Protein 1ZP7 (pdb70)

GO terms:
  GO:0006281 DNA repair (P, IMP)
  GO:0008821 crossover junction DNA endonuclease activity (F, EXP)

Secondary structure (DSSP, 8-state):
-HHHHHHHHHHHHHHTTS-EEEEPPPP--S--------SS-SEEEEETTEEEEEEEEE---SSEEEGGGS-HHHHHHHHHHHHTT-EEEEEEEETTEEEEEEHHHHHHHHHGGGSS---EEEHHHHHHHSEEPPB-SSSSB-HHHHHHHHH--/-HHHHHHHHHHHHHHTTS-EEEEPPPPEE-----EE---SS-SEEEEETTEEEEEEEEE---SSEEEGGGS-HHHHHHHHHHHHTT-EEEEEEEETTEEEEEEHHHHHHHHHTTTTT---EEEHHHHHHHSEEPPB-SSSSB-HHHHHIIIII--

Solvent-accessible surface area: 15532 Å² total; per-residue (Å²): 107,9,97,84,44,0,73,73,0,10,99,65,4,52,96,68,134,60,0,5,3,47,76,12,42,78,23,36,102,125,121,74,39,164,145,50,117,33,57,10,1,31,6,2,1,0,14,105,10,53,2,0,1,0,2,14,55,76,24,197,62,173,100,18,0,26,0,144,51,6,44,95,100,7,2,88,8,0,76,39,0,59,73,18,90,4,0,0,0,0,0,0,26,2,28,156,76,13,4,0,0,30,0,82,90,0,24,123,2,23,78,48,37,120,146,124,36,86,107,26,0,120,89,76,28,0,101,148,30,10,85,80,10,76,102,43,210,51,22,89,4,36,0,10,50,12,0,53,97,61,67,52,122,127,14,96,81,36,0,70,63,0,10,108,63,5,57,108,70,116,55,0,3,2,42,64,11,37,63,16,26,114,86,123,117,79,34,141,150,106,128,30,64,12,0,35,6,1,0,0,8,114,6,71,2,0,0,0,2,16,53,104,15,164,64,159,90,26,0,42,4,99,43,4,61,81,95,20,3,92,6,0,63,46,0,88,88,24,101,6,0,4,0,0,0,0,16,3,30,156,88,15,7,0,0,25,1,69,65,0,27,136,9,19,61,19,55,106,124,79,64,85,56,46,0,134,92,63,28,0,61,143,38,10,83,83,11,79,116,46,205,50,22,92,1,33,0,10,44,16,0,42,93,52,69,57,84,153

Foldseek 3Di:
DVVVLVVQQQVLCVVVVQWHKAFDDFDWDDDPIGGDHDLEAGMWGDGPRAIEGEHEEEDPDQWWAQQVSDDPSHLVNQVVCVVVVHFYFYWYHYNVFIWTAGSVLVVVQVVCPVVPHSRTQTPVNRVVGTDTFDADDHSGTPCVVVCCVPPVD/DVVVLVVLQQVLCVVVVQWHKDFDDFDWDWVHHTDGDHDLEAGMWTDGPHAIEGEHEDEDADQWWAAPVRDDPSHLVNQVVCVVVVHFYWYWYHYNVFIWTAGNVLVVVQVCCPVVPNDHTGGCCNRVVGTDTFDADDHSRTPVVVVVCPPPNPD

Radius of gyration: 20.75 Å; Cα contacts (8 Å, |Δi|>4): 582; chains: 2; bounding box: 50×61×54 Å

CATH classification: 3.40.1350.10

InterPro domains:
  IPR004612 Holliday junction resolvase RecU [MF_00130] (1-206)
  IPR004612 Holliday junction resolvase RecU [PF03838] (31-193)
  IPR004612 Holliday junction resolvase RecU [PIRSF037785] (27-200)
  IPR004612 Holliday junction resolvase RecU [TIGR00648] (30-196)
  IPR004612 Holliday junction resolvase RecU [cd22354] (34-197)
  IPR011335 Restriction endonuclease type II-like [SSF52980] (34-197)
  IPR011856 tRNA endonuclease-like domain superfamily [G3DSA:3.40.1350.10] (34-206)

Nearest PDB structures (foldseek):
  1zp7-assembly1_A  TM=1.007E+00  e=4.557E-35  Bacillus subtilis
  1rzn-assembly1_A  TM=1.002E+00  e=2.221E-31  Bacillus subtilis
  1zp7-assembly1_B  TM=9.792E-01  e=4.227E-31  Bacillus subtilis
  1rzn-assembly1_B  TM=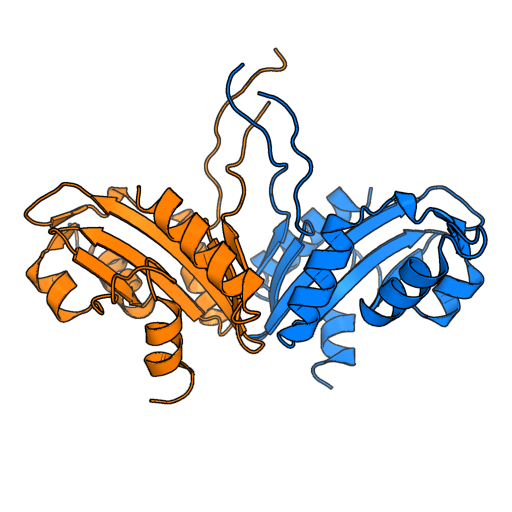9.939E-01  e=1.054E-29  Bacillus subtilis
  5fdk-assembly2_D  TM=9.668E-01  e=1.231E-27  Bacillus subtilis

Organism: Bacillus subtilis (strain 168) (NCBI:txid224308)

Sequence (308 aa):
TLEDDLNETNKYYLTNQIAVIHKKPTPVQIVNAYFKQSSTTDYNGIYKGRYIDFEAKETKNKTSFPLQNFHDHQIEHMKQVKAQDGICFVIISAFDQVYFLEADKLFYFWDRKEKNGRKSIRKDELEETAYPISLGYAPRIDYISIIEQLYFSTLEDDLNETNKYYLTNQIAVIHKKPTPVQIIKEAYFKQSSTTDYNGIYKGRYIDFEAKETKNKTSFPLQNFHDHQIEHMKQVKAQDGICFVIISAFDQVYFLEADKLFYFWDRKEKNGRKSIRKDELEETAYPISLGYAPRIDYISIIEQLYFSP

Structure (mmCIF, N/CA/C/O backbone):
data_1ZP7
#
_entry.id   1ZP7
#
_cell.length_a   74.340
_cell.length_b   74.340
_cell.length_c   153.466
_cell.angle_alpha   90.00
_cell.angle_beta   90.00
_cell.angle_gamma   120.00
#
_symmetry.space_group_name_H-M   'P 65'
#
loop_
_entity.id
_entity.type
_entity.pdbx_description
1 polymer 'Recombination protein U'
2 water water
#
loop_
_atom_site.group_PDB
_atom_site.id
_atom_site.type_symbol
_atom_site.label_atom_id
_atom_site.label_alt_id
_atom_site.label_comp_id
_atom_site.label_asym_id
_atom_site.label_entity_id
_atom_site.label_seq_id
_atom_site.pdbx_PDB_ins_code
_atom_site.Cartn_x
_atom_site.Cartn_y
_atom_site.Cartn_z
_atom_site.occupancy
_atom_site.B_iso_or_equiv
_atom_site.auth_seq_id
_atom_site.auth_comp_id
_atom_site.auth_asym_id
_atom_site.auth_atom_id
_atom_site.pdbx_PDB_model_num
ATOM 1 N N . THR A 1 34 ? -0.787 68.331 61.515 1.00 41.74 34 THR A N 1
ATOM 2 C CA . THR A 1 34 ? -1.394 67.170 62.290 1.00 41.17 34 THR A CA 1
ATOM 3 C C . THR A 1 34 ? -0.528 65.892 62.314 1.00 39.56 34 THR A C 1
ATOM 4 O O . THR A 1 34 ? -0.238 65.284 61.293 1.00 38.51 34 THR A O 1
ATOM 8 N N . LEU A 1 35 ? -0.170 65.504 63.525 1.00 38.64 35 LEU A N 1
ATOM 9 C CA . LEU A 1 35 ? 0.677 64.375 63.805 1.00 38.16 35 LEU A CA 1
ATOM 10 C C . LEU A 1 35 ? 0.109 63.028 63.311 1.00 38.35 35 LEU A C 1
ATOM 11 O O . LEU A 1 35 ? 0.857 62.197 62.777 1.00 37.94 35 LEU A O 1
ATOM 16 N N . GLU A 1 36 ? -1.193 62.821 63.498 1.00 38.07 36 GLU A N 1
ATOM 17 C CA . GLU A 1 36 ? -1.856 61.623 63.023 1.00 38.63 36 GLU A CA 1
ATOM 18 C C . GLU A 1 36 ? -1.712 61.404 61.515 1.00 38.31 36 GLU A C 1
ATOM 19 O O . GLU A 1 36 ? -1.402 60.287 61.093 1.00 38.65 36 GLU A O 1
ATOM 25 N N . ASP A 1 37 ? -1.935 62.457 60.722 1.00 37.84 37 ASP A N 1
ATOM 26 C CA . ASP A 1 37 ? -1.673 62.454 59.269 1.00 38.01 37 ASP A CA 1
ATOM 27 C C . ASP A 1 37 ? -0.209 62.207 58.955 1.00 36.26 37 ASP A C 1
ATOM 28 O O . ASP A 1 37 ? 0.123 61.447 58.058 1.00 36.20 37 ASP A O 1
ATOM 33 N N . ASP A 1 38 ? 0.673 62.881 59.678 1.00 34.59 38 ASP A N 1
ATOM 34 C CA . ASP A 1 38 ? 2.092 62.709 59.460 1.00 33.32 38 ASP A CA 1
ATOM 35 C C . ASP A 1 38 ? 2.560 61.277 59.737 1.00 32.28 38 ASP A C 1
ATOM 36 O O . ASP A 1 38 ? 3.402 60.760 59.007 1.00 31.87 38 ASP A O 1
ATOM 41 N N . LEU A 1 39 ? 2.007 60.662 60.782 1.00 30.75 39 LEU A N 1
ATOM 42 C CA . LEU A 1 39 ? 2.312 59.271 61.147 1.00 30.52 39 LEU A CA 1
ATOM 43 C C . LEU A 1 39 ? 1.714 58.246 60.187 1.00 30.77 39 LEU A C 1
ATOM 44 O O . LEU A 1 39 ? 2.334 57.219 59.927 1.00 30.36 39 LEU A O 1
ATOM 49 N N . ASN A 1 40 ? 0.511 58.516 59.684 1.00 31.67 40 ASN A N 1
ATOM 50 C CA . ASN A 1 40 ? -0.134 57.658 58.701 1.00 33.36 40 ASN A CA 1
ATOM 51 C C . ASN A 1 40 ? 0.721 57.571 57.416 1.00 34.21 40 ASN A C 1
ATOM 52 O O . ASN A 1 40 ? 1.003 56.486 56.908 1.00 34.64 40 ASN A O 1
ATOM 57 N N . GLU A 1 41 ? 1.178 58.724 56.943 1.00 34.41 41 GLU A N 1
ATOM 58 C CA . GLU A 1 41 ? 2.068 58.818 55.823 1.00 34.81 41 GLU A CA 1
ATOM 59 C C . GLU A 1 41 ? 3.430 58.194 56.134 1.00 33.85 41 GLU A C 1
ATOM 60 O O . GLU A 1 41 ? 4.067 57.615 55.262 1.00 33.57 41 GLU A O 1
ATOM 66 N N . THR A 1 42 ? 3.885 58.339 57.373 1.00 32.53 42 THR A N 1
ATOM 67 C CA . THR A 1 42 ? 5.141 57.759 57.805 1.00 31.18 42 THR A CA 1
ATOM 68 C C . THR A 1 42 ? 5.059 56.228 57.753 1.00 30.84 42 THR A C 1
ATOM 69 O O . THR A 1 42 ? 5.941 55.553 57.193 1.00 30.50 42 THR A O 1
ATOM 73 N N . ASN A 1 43 ? 3.987 55.701 58.330 1.00 29.95 43 ASN A N 1
ATOM 74 C CA . ASN A 1 43 ? 3.781 54.272 58.460 1.00 30.63 43 ASN A CA 1
ATOM 75 C C . ASN A 1 43 ? 3.512 53.612 57.096 1.00 31.65 43 ASN A C 1
ATOM 76 O O . ASN A 1 43 ? 3.989 52.500 56.830 1.00 31.18 43 ASN A O 1
ATOM 81 N N . LYS A 1 44 ? 2.769 54.311 56.241 1.00 32.73 44 LYS A N 1
ATOM 82 C CA . LYS A 1 44 ? 2.617 53.936 54.827 1.00 34.27 44 LYS A CA 1
ATOM 83 C C . LYS A 1 44 ? 3.961 53.840 54.123 1.00 34.04 44 LYS A C 1
ATOM 84 O O . LYS A 1 44 ? 4.235 52.857 53.451 1.00 34.63 44 LYS A O 1
ATOM 90 N N . TYR A 1 45 ? 4.786 54.877 54.260 1.00 33.34 45 TYR A N 1
ATOM 91 C CA . TYR A 1 45 ? 6.130 54.858 53.723 1.00 33.11 45 TYR A CA 1
ATOM 92 C C . TYR A 1 45 ? 6.941 53.631 54.178 1.00 33.26 45 TYR A C 1
ATOM 93 O O . TYR A 1 45 ? 7.570 52.953 53.341 1.00 33.58 45 TYR A O 1
ATOM 102 N N . TYR A 1 46 ? 6.960 53.369 55.490 1.00 32.59 46 TYR A N 1
ATOM 103 C CA . TYR A 1 46 ? 7.690 52.219 56.039 1.00 31.95 46 TYR A CA 1
ATOM 104 C C . TYR A 1 46 ? 7.138 50.916 55.465 1.00 32.32 46 TYR A C 1
ATOM 105 O O . TYR A 1 46 ? 7.903 50.023 55.124 1.00 32.58 46 TYR A O 1
ATOM 114 N N . LEU A 1 47 ? 5.817 50.820 55.353 1.00 32.97 47 LEU A N 1
ATOM 115 C CA . LEU A 1 47 ? 5.184 49.649 54.768 1.00 34.07 47 LEU A CA 1
ATOM 116 C C . LEU A 1 47 ? 5.611 49.416 53.310 1.00 34.89 47 LEU A C 1
ATOM 117 O O . LEU A 1 47 ? 6.163 48.357 52.985 1.00 34.85 47 LEU A O 1
ATOM 122 N N . THR A 1 48 ? 5.373 50.409 52.448 1.00 35.28 48 THR A N 1
ATOM 123 C CA . THR A 1 48 ? 5.653 50.266 51.013 1.00 36.26 48 THR A CA 1
ATOM 124 C C . THR A 1 48 ? 7.136 50.091 50.685 1.00 35.80 48 THR A C 1
ATOM 125 O O . THR A 1 48 ? 7.474 49.654 49.597 1.00 36.34 48 THR A O 1
ATOM 129 N N . ASN A 1 49 ? 8.009 50.433 51.621 1.00 35.10 49 ASN A N 1
ATOM 130 C CA . ASN A 1 49 ? 9.436 50.272 51.432 1.00 35.17 49 ASN A CA 1
ATOM 131 C C . ASN A 1 49 ? 9.971 49.084 52.225 1.00 34.76 49 ASN A C 1
ATOM 132 O O . ASN A 1 49 ? 11.194 48.888 52.308 1.00 35.36 49 ASN A O 1
ATOM 137 N N . GLN A 1 50 ? 9.057 48.319 52.819 1.00 33.97 50 GLN A N 1
ATOM 138 C CA . GLN A 1 50 ? 9.382 47.089 53.572 1.00 33.46 50 GLN A CA 1
ATOM 139 C C . GLN A 1 50 ? 10.320 47.309 54.731 1.00 32.57 50 GLN A C 1
ATOM 140 O O . GLN A 1 50 ? 11.070 46.413 55.109 1.00 32.69 50 GLN A O 1
ATOM 146 N N . ILE A 1 51 ? 10.248 48.495 55.330 1.00 32.12 51 ILE A N 1
ATOM 147 C CA . ILE A 1 51 ? 11.080 48.802 56.503 1.00 31.26 51 ILE A CA 1
ATOM 148 C C . ILE A 1 51 ? 10.465 48.254 57.808 1.00 30.50 51 ILE A C 1
ATOM 149 O O . ILE A 1 51 ? 11.159 47.682 58.638 1.00 31.12 51 ILE A O 1
ATOM 154 N N . ALA A 1 52 ? 9.160 48.432 57.980 1.00 29.83 52 ALA A N 1
ATOM 155 C CA . ALA A 1 52 ? 8.456 47.956 59.163 1.00 28.57 52 ALA A CA 1
ATOM 156 C C . ALA A 1 52 ? 6.998 47.827 58.793 1.00 28.03 52 ALA A C 1
ATOM 157 O O . ALA A 1 52 ? 6.561 48.363 57.778 1.00 27.82 52 ALA A O 1
ATOM 159 N N . VAL A 1 53 ? 6.250 47.096 59.611 1.00 27.94 53 VAL A N 1
ATOM 160 C CA . VAL A 1 53 ? 4.826 46.899 59.414 1.00 27.71 53 VAL A CA 1
ATOM 161 C C . VAL A 1 53 ? 4.065 47.383 60.681 1.00 28.38 53 VAL A C 1
ATOM 162 O O . VAL A 1 53 ? 3.816 46.617 61.623 1.00 28.11 53 VAL A O 1
ATOM 166 N N . ILE A 1 54 ? 3.691 48.659 60.669 1.00 28.45 54 ILE A N 1
ATOM 167 C CA . ILE A 1 54 ? 3.135 49.336 61.837 1.00 28.91 54 ILE A CA 1
ATOM 168 C C . ILE A 1 54 ? 1.834 49.995 61.408 1.00 29.53 54 ILE A C 1
ATOM 169 O O . ILE A 1 54 ? 1.789 50.663 60.374 1.00 30.15 54 ILE A O 1
ATOM 174 N N . HIS A 1 55 ? 0.776 49.793 62.184 1.00 30.27 55 HIS A N 1
ATOM 175 C CA . HIS A 1 55 ? -0.541 50.341 61.866 1.00 32.09 55 HIS A CA 1
ATOM 176 C C . HIS A 1 55 ? -1.166 51.037 63.068 1.00 33.22 55 HIS A C 1
ATOM 177 O O . HIS A 1 55 ? -0.950 50.634 64.201 1.00 33.11 55 HIS A O 1
ATOM 184 N N . LYS A 1 56 ? -1.955 52.071 62.812 1.00 35.37 56 LYS A N 1
ATOM 185 C CA . LYS A 1 56 ? -2.823 52.620 63.844 1.00 37.43 56 LYS A CA 1
ATOM 186 C C . LYS A 1 56 ? -4.046 51.718 64.039 1.00 38.96 56 LYS A C 1
ATOM 187 O O . LYS A 1 56 ? -4.705 51.341 63.068 1.00 38.55 56 LYS A O 1
ATOM 193 N N . LYS A 1 57 ? -4.347 51.399 65.292 1.00 40.88 57 LYS A N 1
ATOM 194 C CA . LYS A 1 57 ? -5.563 50.676 65.618 1.00 43.64 57 LYS A CA 1
ATOM 195 C C . LYS A 1 57 ? -6.779 51.595 65.421 1.00 46.00 57 LYS A C 1
ATOM 196 O O . LYS A 1 57 ? -6.774 52.754 65.890 1.00 45.42 57 LYS A O 1
ATOM 202 N N . PRO A 1 58 ? -7.828 51.080 64.732 1.00 48.62 58 PRO A N 1
ATOM 203 C CA . PRO A 1 58 ? -9.102 51.794 64.574 1.00 50.89 58 PRO A CA 1
ATOM 204 C C . PRO A 1 58 ? -9.691 52.233 65.913 1.00 52.94 58 PRO A C 1
ATOM 205 O O . PRO A 1 58 ? -9.412 51.622 66.944 1.00 53.09 58 PRO A O 1
ATOM 209 N N . THR A 1 59 ? -10.492 53.290 65.893 1.00 56.18 59 THR A N 1
ATOM 210 C CA . THR A 1 59 ? -11.201 53.733 67.101 1.00 59.45 59 THR A CA 1
ATOM 211 C C . THR A 1 59 ? -12.236 52.677 67.499 1.00 61.17 59 THR A C 1
ATOM 212 O O . THR A 1 59 ? -13.056 52.276 66.666 1.00 61.52 59 THR A O 1
ATOM 216 N N . PRO A 1 60 ? -12.185 52.199 68.758 1.00 63.22 60 PRO A N 1
ATOM 217 C CA . PRO A 1 60 ? -13.231 51.272 69.194 1.00 65.03 60 PRO A CA 1
ATOM 218 C C . PRO A 1 60 ? -14.593 51.971 69.280 1.00 67.05 60 PRO A C 1
ATOM 219 O O . PRO A 1 60 ? -14.688 53.098 69.779 1.00 66.92 60 PRO A O 1
ATOM 223 N N . VAL A 1 61 ? -15.622 51.308 68.757 1.00 69.63 61 VAL A N 1
ATOM 224 C CA . VAL A 1 61 ? -16.998 51.804 68.825 1.00 72.04 61 VAL A CA 1
ATOM 225 C C . VAL A 1 61 ? -17.897 50.766 69.521 1.00 73.75 61 VAL A C 1
ATOM 226 O O . VAL A 1 61 ? -17.402 49.955 70.311 1.00 74.06 61 VAL A O 1
ATOM 230 N N . GLN A 1 62 ? -19.205 50.796 69.246 1.00 76.00 62 GLN A N 1
ATOM 231 C CA . GLN A 1 62 ? -20.129 49.814 69.839 1.00 77.95 62 GLN A CA 1
ATOM 232 C C . GLN A 1 62 ? -21.344 49.410 68.985 1.00 79.00 62 GLN A C 1
ATOM 233 O O . GLN A 1 62 ? -21.417 49.687 67.784 1.00 79.04 62 GLN A O 1
ATOM 239 N N . ILE A 1 63 ? -22.274 48.715 69.637 1.00 80.47 63 ILE A N 1
ATOM 240 C CA . ILE A 1 63 ? -23.506 48.209 69.035 1.00 81.62 63 ILE A CA 1
ATOM 241 C C . ILE A 1 63 ? -24.629 48.608 70.012 1.00 82.32 63 ILE A C 1
ATOM 242 O O . ILE A 1 63 ? -24.414 48.531 71.225 1.00 82.33 63 ILE A O 1
ATOM 247 N N . VAL A 1 64 ? -25.807 49.050 69.542 1.00 83.26 64 VAL A N 1
ATOM 248 C CA . VAL A 1 64 ? -26.160 49.251 68.124 1.00 84.00 64 VAL A CA 1
ATOM 249 C C . VAL A 1 64 ? -26.526 50.723 67.913 1.00 84.42 64 VAL A C 1
ATOM 250 O O . VAL A 1 64 ? -26.724 51.462 68.884 1.00 84.57 64 VAL A O 1
ATOM 254 N N . ASN A 1 65 ? -26.599 51.143 66.648 1.00 84.80 65 ASN A N 1
ATOM 255 C CA . ASN A 1 65 ? -27.176 52.436 66.271 1.00 85.03 65 ASN A CA 1
ATOM 256 C C . ASN A 1 65 ? -28.347 52.221 65.316 1.00 85.33 65 ASN A C 1
ATOM 257 O O . ASN A 1 65 ? -28.629 51.090 64.896 1.00 85.55 65 ASN A O 1
ATOM 259 N N . ALA A 1 79 ? -24.436 52.842 68.280 1.00 80.62 79 ALA A N 1
ATOM 260 C CA . ALA A 1 79 ? -22.989 52.718 68.214 1.00 80.54 79 ALA A CA 1
ATOM 261 C C . ALA A 1 79 ? -22.366 53.939 68.870 1.00 80.49 79 ALA A C 1
ATOM 262 O O . ALA A 1 79 ? -22.529 55.065 68.395 1.00 80.66 79 ALA A O 1
ATOM 264 N N . TYR A 1 80 ? -21.675 53.703 69.980 1.00 80.23 80 TYR A N 1
ATOM 265 C CA . TYR A 1 80 ? -21.050 54.764 70.757 1.00 79.78 80 TYR A CA 1
ATOM 266 C C . TYR A 1 80 ? -19.531 54.594 70.750 1.00 78.78 80 TYR A C 1
ATOM 267 O O . TYR A 1 80 ? -19.027 53.505 70.471 1.00 78.60 80 TYR A O 1
ATOM 276 N N . PHE A 1 81 ? -18.807 55.670 71.057 1.00 77.44 81 PHE A N 1
ATOM 277 C CA . PHE A 1 81 ? -17.360 55.585 71.245 1.00 75.92 81 PHE A CA 1
ATOM 278 C C . PHE A 1 81 ? -17.017 54.956 72.593 1.00 74.83 81 PHE A C 1
ATOM 279 O O . PHE A 1 81 ? -17.471 55.420 73.644 1.00 74.63 81 PHE A O 1
ATOM 287 N N . LYS A 1 82 ? -16.251 53.868 72.543 1.00 73.42 82 LYS A N 1
ATOM 288 C CA . LYS A 1 82 ? -15.548 53.356 73.712 1.00 71.80 82 LYS A CA 1
ATOM 289 C C . LYS A 1 82 ? -14.156 53.973 73.658 1.00 70.68 82 LYS A C 1
ATOM 290 O O . LYS A 1 82 ? -13.769 54.551 72.633 1.00 70.78 82 LYS A O 1
ATOM 292 N N . GLN A 1 83 ? -13.395 53.848 74.740 1.00 68.92 83 GLN A N 1
ATOM 293 C CA . GLN A 1 83 ? -12.127 54.560 74.825 1.00 67.38 83 GLN A CA 1
ATOM 294 C C . GLN A 1 83 ? -10.919 53.822 74.226 1.00 65.69 83 GLN A C 1
ATOM 295 O O . GLN A 1 83 ? -10.109 54.436 73.514 1.00 65.62 83 GLN A O 1
ATOM 301 N N . SER A 1 84 ? -10.832 52.518 74.511 1.00 63.28 84 SER A N 1
ATOM 302 C CA . SER A 1 84 ? -9.643 51.664 74.290 1.00 60.63 84 SER A CA 1
ATOM 303 C C . SER A 1 84 ? -9.086 51.402 75.681 1.00 58.65 84 SER A C 1
ATOM 304 O O . SER A 1 84 ? -9.424 52.094 76.642 1.00 58.86 84 SER A O 1
ATOM 307 N N . SER A 1 85 ? -8.237 50.389 75.786 1.00 56.29 85 SER A N 1
ATOM 308 C CA . SER A 1 85 ? -7.581 50.059 77.050 1.00 53.84 85 SER A CA 1
ATOM 309 C C . SER A 1 85 ? -6.115 49.944 76.637 1.00 51.60 85 SER A C 1
ATOM 310 O O . SER A 1 85 ? -5.264 49.519 77.418 1.00 51.35 85 SER A O 1
ATOM 313 N N . THR A 1 86 ? -5.846 50.348 75.399 1.00 48.79 86 THR A N 1
ATOM 314 C CA . THR A 1 86 ? -4.599 50.067 74.699 1.00 45.84 86 THR A CA 1
ATOM 315 C C . THR A 1 86 ? -4.100 51.357 74.012 1.00 43.80 86 THR A C 1
ATOM 316 O O . THR A 1 86 ? -4.891 52.261 73.758 1.00 43.14 86 THR A O 1
ATOM 320 N N . THR A 1 87 ? -2.799 51.440 73.730 1.00 41.51 87 THR A N 1
ATOM 321 C CA . THR A 1 87 ? -2.231 52.504 72.866 1.00 39.32 87 THR A CA 1
ATOM 322 C C . THR A 1 87 ? -2.626 52.285 71.407 1.00 38.07 87 THR A C 1
ATOM 323 O O . THR A 1 87 ? -2.907 51.157 71.019 1.00 37.85 87 THR A O 1
ATOM 327 N N . ASP A 1 88 ? -2.634 53.345 70.600 1.00 36.03 88 ASP A N 1
ATOM 328 C CA . ASP A 1 88 ? -3.074 53.244 69.203 1.00 35.21 88 ASP A CA 1
ATOM 329 C C . ASP A 1 88 ? -2.149 52.572 68.167 1.00 34.19 88 ASP A C 1
ATOM 330 O O . ASP A 1 88 ? -2.645 52.093 67.141 1.00 34.34 88 ASP A O 1
ATOM 335 N N . TYR A 1 89 ? -0.835 52.559 68.386 1.00 31.85 89 TYR A N 1
ATOM 336 C CA . TYR A 1 89 ? 0.047 52.115 67.314 1.00 30.75 89 TYR A CA 1
ATOM 337 C C . TYR A 1 89 ? 0.837 50.921 67.725 1.00 29.85 89 TYR A C 1
ATOM 338 O O . TYR A 1 89 ? 1.475 50.949 68.763 1.00 30.06 89 TYR A O 1
ATOM 347 N N . ASN A 1 90 ? 0.805 49.868 66.918 1.00 28.73 90 ASN A N 1
ATOM 348 C CA . ASN A 1 90 ? 1.754 48.783 67.123 1.00 27.62 90 ASN A CA 1
ATOM 349 C C . ASN A 1 90 ? 2.155 48.078 65.828 1.00 27.08 90 ASN A C 1
ATOM 350 O O . ASN A 1 90 ? 1.557 48.279 64.766 1.00 25.94 90 ASN A O 1
ATOM 355 N N . GLY A 1 91 ? 3.182 47.256 65.928 1.00 26.13 91 GLY A N 1
ATOM 356 C CA . GLY A 1 91 ? 3.595 46.477 64.785 1.00 27.00 91 GLY A CA 1
ATOM 357 C C . GLY A 1 91 ? 4.952 45.865 64.976 1.00 26.94 91 GLY A C 1
ATOM 358 O O . GLY A 1 91 ? 5.385 45.621 66.092 1.00 27.62 91 GLY A O 1
ATOM 359 N N . ILE A 1 92 ? 5.642 45.642 63.877 1.00 27.55 92 ILE A N 1
ATOM 360 C CA . ILE A 1 92 ? 6.875 44.858 63.934 1.00 27.29 92 ILE A CA 1
ATOM 361 C C . ILE A 1 92 ? 7.997 45.544 63.188 1.00 27.78 92 ILE A C 1
ATOM 362 O O . ILE A 1 92 ? 7.788 46.057 62.095 1.00 28.18 92 ILE A O 1
ATOM 367 N N . TYR A 1 93 ? 9.176 45.559 63.809 1.00 28.78 93 TYR A N 1
ATOM 368 C CA . TYR A 1 93 ? 10.411 45.951 63.169 1.00 29.61 93 TYR A CA 1
ATOM 369 C C . TYR A 1 93 ? 11.473 44.943 63.556 1.00 30.46 93 TYR A C 1
ATOM 370 O O . TYR A 1 93 ? 11.738 44.771 64.749 1.00 29.45 93 TYR A O 1
ATOM 379 N N . LYS A 1 94 ? 12.079 44.281 62.551 1.00 31.34 94 LYS A N 1
ATOM 380 C CA . LYS A 1 94 ? 13.213 43.359 62.797 1.00 32.58 94 LYS A CA 1
ATOM 381 C C . LYS A 1 94 ? 12.931 42.329 63.882 1.00 33.72 94 LYS A C 1
ATOM 382 O O . LYS A 1 94 ? 13.727 42.184 64.810 1.00 34.45 94 LYS A O 1
ATOM 388 N N . GLY A 1 95 ? 11.781 41.661 63.785 1.00 34.07 95 GLY A N 1
ATOM 389 C CA . GLY A 1 95 ? 11.367 40.694 64.787 1.00 35.68 95 GLY A CA 1
ATOM 390 C C . GLY A 1 95 ? 11.153 41.243 66.193 1.00 36.34 95 GLY A C 1
ATOM 391 O O . GLY A 1 95 ? 11.200 40.495 67.179 1.00 37.61 95 GLY A O 1
ATOM 392 N N . ARG A 1 96 ? 10.937 42.545 66.318 1.00 35.47 96 ARG A N 1
ATOM 393 C CA . ARG A 1 96 ? 10.547 43.081 67.617 1.00 34.16 96 ARG A CA 1
ATOM 394 C C . ARG A 1 96 ? 9.179 43.695 67.564 1.00 33.32 96 ARG A C 1
ATOM 395 O O . ARG A 1 96 ? 8.757 44.182 66.507 1.00 32.87 96 ARG A O 1
ATOM 403 N N . TYR A 1 97 ? 8.464 43.567 68.686 1.00 32.01 97 TYR A N 1
ATOM 404 C CA . TYR A 1 97 ? 7.175 44.200 68.900 1.00 31.03 97 TYR A CA 1
ATOM 405 C C . TYR A 1 97 ? 7.342 45.705 69.177 1.00 30.54 97 TYR A C 1
ATOM 406 O O . TYR A 1 97 ? 8.068 46.099 70.086 1.00 30.41 97 TYR A O 1
ATOM 415 N N . ILE A 1 98 ? 6.655 46.529 68.391 1.00 30.02 98 ILE A N 1
ATOM 416 C CA . ILE A 1 98 ? 6.743 48.000 68.506 1.00 29.52 98 ILE A CA 1
ATOM 417 C C . ILE A 1 98 ? 5.396 48.536 68.921 1.00 29.22 98 ILE A C 1
ATOM 418 O O . ILE A 1 98 ? 4.416 48.162 68.346 1.00 30.10 98 ILE A O 1
ATOM 423 N N . ASP A 1 99 ? 5.357 49.424 69.904 1.00 29.44 99 ASP A N 1
ATOM 424 C CA . ASP A 1 99 ? 4.087 49.887 70.473 1.00 28.74 99 ASP A CA 1
ATOM 425 C C . ASP A 1 99 ? 4.227 51.347 70.885 1.00 28.27 99 ASP A C 1
ATOM 426 O O . ASP A 1 99 ? 5.103 51.679 71.667 1.00 26.89 99 ASP A O 1
ATOM 431 N N . PHE A 1 100 ? 3.337 52.216 70.417 1.00 28.49 100 PHE A N 1
ATOM 432 C CA . PHE A 1 100 ? 3.390 53.602 70.877 1.00 28.80 100 PHE A CA 1
ATOM 433 C C . PHE A 1 100 ? 2.071 54.349 70.823 1.00 28.93 100 PHE A C 1
ATOM 434 O O . PHE A 1 100 ? 1.117 53.931 70.170 1.00 28.64 100 PHE A O 1
ATOM 442 N N . GLU A 1 101 ? 2.042 55.472 71.531 1.00 29.59 101 GLU A N 1
ATOM 443 C CA . GLU A 1 101 ? 0.959 56.431 71.418 1.00 29.95 101 GLU A CA 1
ATOM 444 C C . GLU A 1 101 ? 1.542 57.742 70.906 1.00 29.66 101 GLU A C 1
ATOM 445 O O . GLU A 1 101 ? 2.719 58.004 71.088 1.00 29.28 101 GLU A O 1
ATOM 451 N N . ALA A 1 102 ? 0.722 58.559 70.257 1.00 30.78 102 ALA A N 1
ATOM 452 C CA . ALA A 1 102 ? 1.172 59.803 69.660 1.00 32.15 102 ALA A CA 1
ATOM 453 C C . ALA A 1 102 ? 0.234 60.954 70.003 1.00 33.47 102 ALA A C 1
ATOM 454 O O . ALA A 1 102 ? -0.959 60.895 69.690 1.00 33.80 102 ALA A O 1
ATOM 456 N N . LYS A 1 103 ? 0.777 62.003 70.631 1.00 34.66 103 LYS A N 1
ATOM 457 C CA . LYS A 1 103 ? -0.031 63.181 71.016 1.00 35.66 103 LYS A CA 1
ATOM 458 C C . LYS A 1 103 ? 0.625 64.491 70.602 1.00 36.42 103 LYS A C 1
ATOM 459 O O . LYS A 1 103 ? 1.841 64.602 70.588 1.00 35.89 103 LYS A O 1
ATOM 465 N N . GLU A 1 104 ? -0.191 65.473 70.238 1.00 37.62 104 GLU A N 1
ATOM 466 C CA . GLU A 1 104 ? 0.306 66.810 69.987 1.00 39.21 104 GLU A CA 1
ATOM 467 C C . GLU A 1 104 ? -0.334 67.860 70.884 1.00 39.66 104 GLU A C 1
ATOM 468 O O . GLU A 1 104 ? -1.451 67.695 71.378 1.00 39.49 104 GLU A O 1
ATOM 474 N N . THR A 1 105 ? 0.402 68.944 71.079 1.00 40.53 105 THR A N 1
ATOM 475 C CA . THR A 1 105 ? -0.109 70.104 71.786 1.00 41.45 105 THR A CA 1
ATOM 476 C C . THR A 1 105 ? 0.308 71.388 71.084 1.00 41.75 105 THR A C 1
ATOM 477 O O . THR A 1 105 ? 1.399 71.453 70.499 1.00 41.45 105 THR A O 1
ATOM 481 N N . LYS A 1 106 ? -0.572 72.395 71.140 1.00 42.52 106 LYS A N 1
ATOM 482 C CA . LYS A 1 106 ? -0.268 73.746 70.660 1.00 43.06 106 LYS A CA 1
ATOM 483 C C . LYS A 1 106 ? 0.346 74.607 71.785 1.00 43.02 106 LYS A C 1
ATOM 484 O O . LYS A 1 106 ? 0.870 75.702 71.537 1.00 43.42 106 LYS A O 1
ATOM 490 N N . ASN A 1 107 ? 0.300 74.088 73.011 1.00 42.52 107 ASN A N 1
ATOM 491 C CA . ASN A 1 107 ? 0.904 74.736 74.171 1.00 42.39 107 ASN A CA 1
ATOM 492 C C . ASN A 1 107 ? 2.407 75.042 74.055 1.00 42.15 107 ASN A C 1
ATOM 493 O O . ASN A 1 107 ? 3.225 74.145 73.918 1.00 43.17 107 ASN A O 1
ATOM 498 N N . LYS A 1 108 ? 2.769 76.314 74.166 1.00 41.89 108 LYS A N 1
ATOM 499 C CA . LYS A 1 108 ? 4.169 76.747 74.080 1.00 40.93 108 LYS A CA 1
ATOM 500 C C . LYS A 1 108 ? 4.980 76.478 75.343 1.00 39.70 108 LYS A C 1
ATOM 501 O O . LYS A 1 108 ? 6.207 76.564 75.314 1.00 39.69 108 LYS A O 1
ATOM 507 N N . THR A 1 109 ? 4.326 76.140 76.451 1.00 38.29 109 THR A N 1
ATOM 508 C CA . THR A 1 109 ? 5.077 75.995 77.712 1.00 37.06 109 THR A CA 1
ATOM 509 C C . THR A 1 109 ? 5.234 74.588 78.279 1.00 36.91 109 THR A C 1
ATOM 510 O O . THR A 1 109 ? 6.299 74.223 78.795 1.00 36.67 109 THR A O 1
ATOM 514 N N . SER A 1 110 ? 4.190 73.778 78.169 1.00 36.42 110 SER A N 1
ATOM 515 C CA . SER A 1 110 ? 4.246 72.444 78.737 1.00 36.27 110 SER A CA 1
ATOM 516 C C . SER A 1 110 ? 3.274 71.466 78.053 1.00 35.40 110 SER A C 1
ATOM 517 O O . SER A 1 110 ? 2.353 71.880 77.360 1.00 35.50 110 SER A O 1
ATOM 520 N N . PHE A 1 111 ? 3.512 70.176 78.229 1.00 35.59 111 PHE A N 1
ATOM 521 C CA . PHE A 1 111 ? 2.644 69.136 77.648 1.00 35.16 111 PHE A CA 1
ATOM 522 C C . PHE A 1 111 ? 1.707 68.566 78.707 1.00 35.39 111 PHE A C 1
ATOM 523 O O . PHE A 1 111 ? 2.167 67.894 79.634 1.00 35.15 111 PHE A O 1
ATOM 531 N N . PRO A 1 112 ? 0.401 68.862 78.587 1.00 36.38 112 PRO A N 1
ATOM 532 C CA . PRO A 1 112 ? -0.643 68.366 79.495 1.00 37.20 112 PRO A CA 1
ATOM 533 C C . PRO A 1 112 ? -0.709 66.843 79.456 1.00 38.19 112 PRO A C 1
ATOM 534 O O . PRO A 1 112 ? -0.995 66.271 78.402 1.00 38.59 112 PRO A O 1
ATOM 538 N N . LEU A 1 113 ? -0.442 66.203 80.586 1.00 39.15 113 LEU A N 1
ATOM 539 C CA . LEU A 1 113 ? -0.444 64.755 80.685 1.00 40.72 113 LEU A CA 1
ATOM 540 C C . LEU A 1 113 ? -1.827 64.088 80.548 1.00 42.50 113 LEU A C 1
ATOM 541 O O . LEU A 1 113 ? -1.912 62.878 80.293 1.00 42.95 113 LEU A O 1
ATOM 546 N N . GLN A 1 114 ? -2.889 64.873 80.729 1.00 43.67 114 GLN A N 1
ATOM 547 C CA . GLN A 1 114 ? -4.267 64.417 80.535 1.00 45.48 114 GLN A CA 1
ATOM 548 C C . GLN A 1 114 ? -4.539 64.113 79.060 1.00 45.51 114 GLN A C 1
ATOM 549 O O . GLN A 1 114 ? -5.652 63.764 78.668 1.00 45.18 114 GLN A O 1
ATOM 555 N N . ASN A 1 115 ? -3.500 64.265 78.244 1.00 46.30 115 ASN A N 1
ATOM 556 C CA . ASN A 1 115 ? -3.552 63.886 76.839 1.00 46.45 115 ASN A CA 1
ATOM 557 C C . ASN A 1 115 ? -3.526 62.365 76.750 1.00 46.64 115 ASN A C 1
ATOM 558 O O . ASN A 1 115 ? -3.997 61.795 75.778 1.00 46.39 115 ASN A O 1
ATOM 563 N N . PHE A 1 116 ? -2.970 61.731 77.779 1.00 46.82 116 PHE A N 1
ATOM 564 C CA . PHE A 1 116 ? -3.030 60.289 77.951 1.00 47.88 116 PHE A CA 1
ATOM 565 C C . PHE A 1 116 ? -4.077 59.907 79.017 1.00 48.53 116 PHE A C 1
ATOM 566 O O . PHE A 1 116 ? -4.472 60.745 79.836 1.00 49.08 116 PHE A O 1
ATOM 574 N N . HIS A 1 117 ? -4.525 58.651 78.999 1.00 48.92 117 HIS A N 1
ATOM 575 C CA . HIS A 1 117 ? -5.324 58.111 80.101 1.00 49.12 117 HIS A CA 1
ATOM 576 C C . HIS A 1 117 ? -4.651 56.891 80.741 1.00 48.66 117 HIS A C 1
ATOM 577 O O . HIS A 1 117 ? -3.749 56.302 80.138 1.00 48.47 117 HIS A O 1
ATOM 584 N N . ASP A 1 118 ? -5.058 56.548 81.970 1.00 48.53 118 ASP A N 1
ATOM 585 C CA . ASP A 1 118 ? -4.413 55.487 82.791 1.00 48.52 118 ASP A CA 1
ATOM 586 C C . ASP A 1 118 ? -4.355 54.096 82.137 1.00 47.68 118 ASP A C 1
ATOM 587 O O . ASP A 1 118 ? -3.428 53.321 82.408 1.00 47.31 118 ASP A O 1
ATOM 592 N N . HIS A 1 119 ? -5.369 53.772 81.328 1.00 46.77 119 HIS A N 1
ATOM 593 C CA . HIS A 1 119 ? -5.418 52.508 80.575 1.00 46.76 119 HIS A CA 1
ATOM 594 C C . HIS A 1 119 ? -4.187 52.349 79.666 1.00 45.11 119 HIS A C 1
ATOM 595 O O . HIS A 1 119 ? -3.440 51.370 79.790 1.00 44.90 119 HIS A O 1
ATOM 602 N N . GLN A 1 120 ? -3.967 53.346 78.802 1.00 43.50 120 GLN A N 1
ATOM 603 C CA . GLN A 1 120 ? -2.756 53.476 77.980 1.00 41.82 120 GLN A CA 1
ATOM 604 C C . GLN A 1 120 ? -1.462 53.266 78.755 1.00 41.07 120 GLN A C 1
ATOM 605 O O . GLN A 1 120 ? -0.591 52.511 78.323 1.00 40.60 120 GLN A O 1
ATOM 611 N N . ILE A 1 121 ? -1.348 53.910 79.916 1.00 40.51 121 ILE A N 1
ATOM 612 C CA . ILE A 1 121 ? -0.147 53.790 80.748 1.00 40.05 121 ILE A CA 1
ATOM 613 C C . ILE A 1 121 ? 0.011 52.375 81.308 1.00 39.69 121 ILE A C 1
ATOM 614 O O . ILE A 1 121 ? 1.105 51.807 81.312 1.00 39.17 121 ILE A O 1
ATOM 619 N N . GLU A 1 122 ? -1.087 51.825 81.824 1.00 39.95 122 GLU A N 1
ATOM 620 C CA . GLU A 1 122 ? -1.119 50.424 82.236 1.00 39.75 122 GLU A CA 1
ATOM 621 C C . GLU A 1 122 ? -0.712 49.452 81.116 1.00 38.29 122 GLU A C 1
ATOM 622 O O . GLU A 1 122 ? 0.141 48.586 81.318 1.00 38.70 122 GLU A O 1
ATOM 628 N N . HIS A 1 123 ? -1.310 49.601 79.942 1.00 37.36 123 HIS A N 1
ATOM 629 C CA . HIS A 1 123 ? -0.915 48.798 78.776 1.00 37.64 123 HIS A CA 1
ATOM 630 C C . HIS A 1 123 ? 0.608 48.858 78.528 1.00 37.41 123 HIS A C 1
ATOM 631 O O . HIS A 1 123 ? 1.296 47.822 78.439 1.00 37.37 123 HIS A O 1
ATOM 638 N N . MET A 1 124 ? 1.140 50.080 78.489 1.00 37.74 124 MET A N 1
ATOM 639 C CA . MET A 1 124 ? 2.579 50.314 78.259 1.00 37.82 124 MET A CA 1
ATOM 640 C C . MET A 1 124 ? 3.467 49.549 79.221 1.00 37.74 124 MET A C 1
ATOM 641 O O . MET A 1 124 ? 4.430 48.929 78.807 1.00 37.82 124 MET A O 1
ATOM 646 N N . LYS A 1 125 ? 3.137 49.579 80.511 1.00 38.71 125 LYS A N 1
ATOM 647 C CA . LYS A 1 125 ? 3.924 48.860 81.523 1.00 39.33 125 LYS A CA 1
ATOM 648 C C . LYS A 1 125 ? 3.840 47.350 81.309 1.00 39.36 125 LYS A C 1
ATOM 649 O O . LYS A 1 125 ? 4.802 46.622 81.547 1.00 40.29 125 LYS A O 1
ATOM 655 N N . GLN A 1 126 ? 2.685 46.869 80.858 1.00 39.90 126 GLN A N 1
ATOM 656 C CA . GLN A 1 126 ? 2.549 45.444 80.507 1.00 39.76 126 GLN A CA 1
ATOM 657 C C . GLN A 1 126 ? 3.415 45.066 79.282 1.00 38.57 126 GLN A C 1
ATOM 658 O O . GLN A 1 126 ? 3.991 43.986 79.233 1.00 38.18 126 GLN A O 1
ATOM 664 N N . VAL A 1 127 ? 3.512 45.965 78.301 1.00 37.87 127 VAL A N 1
ATOM 665 C CA . VAL A 1 127 ? 4.360 45.707 77.130 1.00 36.63 127 VAL A CA 1
ATOM 666 C C . VAL A 1 127 ? 5.841 45.728 77.514 1.00 36.77 127 VAL A C 1
ATOM 667 O O . VAL A 1 127 ? 6.600 44.850 77.112 1.00 36.22 127 VAL A O 1
ATOM 671 N N . LYS A 1 128 ? 6.241 46.720 78.307 1.00 37.04 128 LYS A N 1
ATOM 672 C CA . LYS A 1 128 ? 7.598 46.767 78.882 1.00 37.64 128 LYS A CA 1
ATOM 673 C C . LYS A 1 128 ? 7.982 45.486 79.624 1.00 37.85 128 LYS A C 1
ATOM 674 O O . LYS A 1 128 ? 9.067 44.955 79.414 1.00 37.53 128 LYS A O 1
ATOM 680 N N . ALA A 1 129 ? 7.077 44.985 80.468 1.00 38.79 129 ALA A N 1
ATOM 681 C CA . ALA A 1 129 ? 7.278 43.699 81.174 1.00 39.93 129 ALA A CA 1
ATOM 682 C C . ALA A 1 129 ? 7.541 42.514 80.243 1.00 40.58 129 ALA A C 1
ATOM 683 O O . ALA A 1 129 ? 8.210 41.553 80.654 1.00 41.42 129 ALA A O 1
ATOM 685 N N . GLN A 1 130 ? 7.052 42.590 78.996 1.00 40.20 130 GLN A N 1
ATOM 686 C CA . GLN A 1 130 ? 7.350 41.579 77.985 1.00 40.54 130 GLN A CA 1
ATOM 687 C C . GLN A 1 130 ? 8.532 41.896 77.058 1.00 40.54 130 GLN A C 1
ATOM 688 O O . GLN A 1 130 ? 8.696 41.233 76.020 1.00 39.87 130 GLN A O 1
ATOM 694 N N . ASP A 1 131 ? 9.352 42.887 77.424 1.00 40.93 131 ASP A N 1
ATOM 695 C CA . ASP A 1 131 ? 10.524 43.271 76.606 1.00 41.47 131 ASP A CA 1
ATOM 696 C C . ASP A 1 131 ? 10.126 43.898 75.247 1.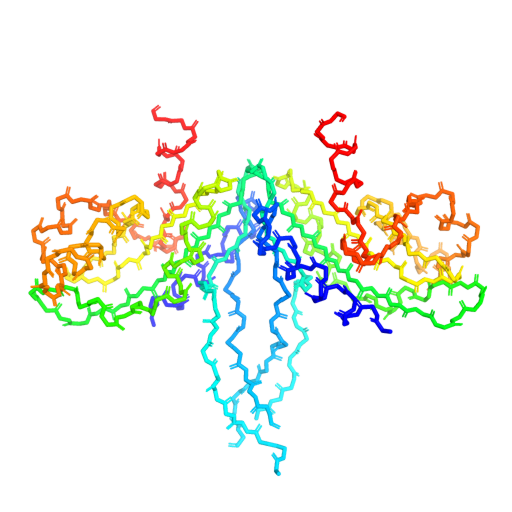00 40.22 131 ASP A C 1
ATOM 697 O O . ASP A 1 131 ? 10.804 43.719 74.237 1.00 40.25 131 ASP A O 1
ATOM 702 N N . GLY A 1 132 ? 9.020 44.631 75.231 1.00 39.18 132 GLY A N 1
ATOM 703 C CA . GLY A 1 132 ? 8.589 45.339 74.017 1.00 38.39 132 GLY A CA 1
ATOM 704 C C . GLY A 1 132 ? 9.291 46.666 73.826 1.00 37.24 132 GLY A C 1
ATOM 705 O O . GLY A 1 132 ? 9.754 47.271 74.799 1.00 37.99 132 GLY A O 1
ATOM 706 N N . ILE A 1 133 ? 9.381 47.126 72.578 1.00 36.00 133 ILE A N 1
ATOM 707 C CA . ILE A 1 133 ? 9.869 48.491 72.298 1.00 33.70 133 ILE A CA 1
ATOM 708 C C . ILE A 1 133 ? 8.677 49.434 72.378 1.00 32.92 133 ILE A C 1
ATOM 709 O O . ILE A 1 133 ? 7.818 49.423 71.498 1.00 33.31 133 ILE A O 1
ATOM 714 N N . CYS A 1 134 ? 8.630 50.238 73.439 1.00 31.43 134 CYS A N 1
ATOM 715 C CA . CYS A 1 134 ? 7.427 50.976 73.801 1.00 31.31 134 CYS A CA 1
ATOM 716 C C . CYS A 1 134 ? 7.713 52.434 74.224 1.00 30.73 134 CYS A C 1
ATOM 717 O O . CYS A 1 134 ? 8.618 52.707 75.009 1.00 30.61 134 CYS A O 1
ATOM 720 N N . PHE A 1 135 ? 6.920 53.368 73.719 1.00 29.67 135 PHE A N 1
ATOM 721 C CA . PHE A 1 135 ? 7.273 54.782 73.847 1.00 29.13 135 PHE A CA 1
ATOM 722 C C . PHE A 1 135 ? 6.104 55.626 73.434 1.00 28.55 135 PHE A C 1
ATOM 723 O O . PHE A 1 135 ? 5.093 55.105 72.991 1.00 27.96 135 PHE A O 1
ATOM 731 N N . VAL A 1 136 ? 6.230 56.941 73.591 1.00 28.78 136 VAL A N 1
ATOM 732 C CA . VAL A 1 136 ? 5.264 57.866 72.987 1.00 27.84 136 VAL A CA 1
ATOM 733 C C . VAL A 1 136 ? 5.950 58.853 72.064 1.00 27.67 136 VAL A C 1
ATOM 734 O O . VAL A 1 136 ? 7.147 59.120 72.193 1.00 27.91 136 VAL A O 1
ATOM 738 N N . ILE A 1 137 ? 5.192 59.349 71.098 1.00 28.02 137 ILE A N 1
ATOM 739 C CA . ILE A 1 137 ? 5.660 60.391 70.214 1.00 27.85 137 ILE A CA 1
ATOM 740 C C . ILE A 1 137 ? 4.857 61.656 70.584 1.00 28.93 137 ILE A C 1
ATOM 741 O O . ILE A 1 137 ? 3.624 61.651 70.527 1.00 28.66 137 ILE A O 1
ATOM 746 N N . ILE A 1 138 ? 5.569 62.718 70.977 1.00 29.30 138 ILE A N 1
ATOM 747 C CA . ILE A 1 138 ? 4.942 63.998 71.317 1.00 29.25 138 ILE A CA 1
ATOM 748 C C . ILE A 1 138 ? 5.351 65.107 70.330 1.00 29.51 138 ILE A C 1
ATOM 749 O O . ILE A 1 138 ? 6.538 65.423 70.172 1.00 29.18 138 ILE A O 1
ATOM 754 N N . SER A 1 139 ? 4.366 65.656 69.630 1.00 30.06 139 SER A N 1
ATOM 755 C CA . SER A 1 139 ? 4.580 66.858 68.842 1.00 30.96 139 SER A CA 1
ATOM 756 C C . SER A 1 139 ? 4.287 68.085 69.702 1.00 32.25 139 SER A C 1
ATOM 757 O O . SER A 1 139 ? 3.139 68.333 70.067 1.00 32.84 139 SER A O 1
ATOM 760 N N . ALA A 1 140 ? 5.334 68.829 70.031 1.00 32.86 140 ALA A N 1
ATOM 761 C CA . ALA A 1 140 ? 5.247 69.979 70.916 1.00 33.76 140 ALA A CA 1
ATOM 762 C C . ALA A 1 140 ? 6.445 70.868 70.666 1.00 34.59 140 ALA A C 1
ATOM 763 O O . ALA A 1 140 ? 7.540 70.380 70.323 1.00 34.59 140 ALA A O 1
ATOM 765 N N . PHE A 1 141 ? 6.238 72.171 70.859 1.00 35.52 141 PHE A N 1
ATOM 766 C CA . PHE A 1 141 ? 7.328 73.155 70.885 1.00 35.65 141 PHE A CA 1
ATOM 767 C C . PHE A 1 141 ? 8.107 73.146 69.583 1.00 36.96 141 PHE A C 1
ATOM 768 O O . PHE A 1 141 ? 9.339 73.169 69.586 1.00 37.81 141 PHE A O 1
ATOM 776 N N . ASP A 1 142 ? 7.368 73.093 68.478 1.00 38.19 142 ASP A N 1
ATOM 777 C CA . ASP A 1 142 ? 7.919 73.024 67.114 1.00 40.13 142 ASP A CA 1
ATOM 778 C C . ASP A 1 142 ? 8.864 71.826 66.860 1.00 39.62 142 ASP A C 1
ATOM 779 O O . ASP A 1 142 ? 9.533 71.792 65.831 1.00 40.30 142 ASP A O 1
ATOM 784 N N . GLN A 1 143 ? 8.909 70.869 67.791 1.00 38.73 143 GLN A N 1
ATOM 785 C CA . GLN A 1 143 ? 9.669 69.626 67.627 1.00 38.59 143 GLN A CA 1
ATOM 786 C C . GLN A 1 143 ? 8.746 68.409 67.701 1.00 37.09 143 GLN A C 1
ATOM 787 O O . GLN A 1 143 ? 7.577 68.537 68.035 1.00 36.58 143 GLN A O 1
ATOM 793 N N . VAL A 1 144 ? 9.285 67.240 67.363 1.00 35.83 144 VAL A N 1
ATOM 794 C CA . VAL A 1 144 ? 8.607 65.949 67.576 1.00 34.67 144 VAL A CA 1
ATOM 795 C C . VAL A 1 144 ? 9.574 65.063 68.376 1.00 33.85 144 VAL A C 1
ATOM 796 O O . VAL A 1 144 ? 10.735 64.908 68.003 1.00 34.13 144 VAL A O 1
ATOM 800 N N . TYR A 1 145 ? 9.102 64.548 69.503 1.00 32.73 145 TYR A N 1
ATOM 801 C CA . TYR A 1 145 ? 9.959 63.846 70.460 1.00 32.84 145 TYR A CA 1
ATOM 802 C C . TYR A 1 145 ? 9.600 62.373 70.637 1.00 32.19 145 TYR A C 1
ATOM 803 O O . TYR A 1 145 ? 8.418 62.008 70.664 1.00 31.46 145 TYR A O 1
ATOM 812 N N . PHE A 1 146 ? 10.642 61.561 70.818 1.00 31.65 146 PHE A N 1
ATOM 813 C CA . PHE A 1 146 ? 10.532 60.137 71.103 1.00 31.80 146 PHE A CA 1
ATOM 814 C C . PHE A 1 146 ? 10.799 60.044 72.598 1.00 32.21 146 PHE A C 1
ATOM 815 O O . PHE A 1 146 ? 11.917 60.281 73.049 1.00 32.74 146 PHE A O 1
ATOM 823 N N . LEU A 1 147 ? 9.750 59.755 73.367 1.00 32.65 147 LEU A N 1
ATOM 824 C CA . LEU A 1 147 ? 9.872 59.645 74.818 1.00 32.39 147 LEU A CA 1
ATOM 825 C C . LEU A 1 147 ? 9.675 58.195 75.223 1.00 33.54 147 LEU A C 1
ATOM 826 O O . LEU A 1 147 ? 8.593 57.636 75.080 1.00 32.40 147 LEU A O 1
ATOM 831 N N . GLU A 1 148 ? 10.761 57.596 75.696 1.00 34.89 148 GLU A N 1
ATOM 832 C CA . GLU A 1 148 ? 10.776 56.237 76.198 1.00 36.86 148 GLU A CA 1
ATOM 833 C C . GLU A 1 148 ? 9.692 56.037 77.269 1.00 36.91 148 GLU A C 1
ATOM 834 O O . GLU A 1 148 ? 9.423 56.944 78.065 1.00 36.87 148 GLU A O 1
ATOM 840 N N . ALA A 1 149 ? 9.053 54.863 77.265 1.00 36.92 149 ALA A N 1
ATOM 841 C CA . ALA A 1 149 ? 7.942 54.574 78.191 1.00 37.57 149 ALA A CA 1
ATOM 842 C C . ALA A 1 149 ? 8.322 54.767 79.655 1.00 37.81 149 ALA A C 1
ATOM 843 O O . ALA A 1 149 ? 7.527 55.315 80.403 1.00 38.21 149 ALA A O 1
ATOM 845 N N . ASP A 1 150 ? 9.506 54.293 80.048 1.00 38.55 150 ASP A N 1
ATOM 846 C CA . ASP A 1 150 ? 10.101 54.545 81.374 1.00 40.53 150 ASP A CA 1
ATOM 847 C C . ASP A 1 150 ? 9.958 56.010 81.795 1.00 40.82 150 ASP A C 1
ATOM 848 O O . ASP A 1 150 ? 9.362 56.335 82.835 1.00 41.17 150 ASP A O 1
ATOM 853 N N . LYS A 1 151 ? 10.529 56.888 80.963 1.00 40.67 151 LYS A N 1
ATOM 854 C CA . LYS A 1 151 ? 10.487 58.315 81.202 1.00 40.53 151 LYS A CA 1
ATOM 855 C C . LYS A 1 151 ? 9.063 58.861 81.309 1.00 40.50 151 LYS A C 1
ATOM 856 O O . LYS A 1 151 ? 8.788 59.722 82.147 1.00 41.21 151 LYS A O 1
ATOM 862 N N . LEU A 1 152 ? 8.144 58.352 80.498 1.00 40.15 152 LEU A N 1
ATOM 863 C CA . LEU A 1 152 ? 6.737 58.730 80.665 1.00 39.94 152 LEU A CA 1
ATOM 864 C C . LEU A 1 152 ? 6.153 58.289 82.025 1.00 40.44 152 LEU A C 1
ATOM 865 O O . LEU A 1 152 ? 5.363 59.021 82.649 1.00 39.97 152 LEU A O 1
ATOM 870 N N . PHE A 1 153 ? 6.548 57.101 82.476 1.00 40.81 153 PHE A N 1
ATOM 871 C CA . PHE A 1 153 ? 6.030 56.557 83.727 1.00 41.58 153 PHE A CA 1
ATOM 872 C C . PHE A 1 153 ? 6.398 57.461 84.938 1.00 42.66 153 PHE A C 1
ATOM 873 O O . PHE A 1 153 ? 5.559 57.749 85.801 1.00 42.60 153 PHE A O 1
ATOM 881 N N . TYR A 1 154 ? 7.647 57.919 84.964 1.00 44.10 154 TYR A N 1
ATOM 882 C CA . TYR A 1 154 ? 8.100 58.918 85.923 1.00 44.85 154 TYR A CA 1
ATOM 883 C C . TYR A 1 154 ? 7.192 60.146 85.969 1.00 44.75 154 TYR A C 1
ATOM 884 O O . TYR A 1 154 ? 6.722 60.525 87.036 1.00 44.98 154 TYR A O 1
ATOM 893 N N . PHE A 1 155 ? 6.920 60.766 84.825 1.00 44.50 155 PHE A N 1
ATOM 894 C CA . PHE A 1 155 ? 6.065 61.949 84.835 1.00 44.69 155 PHE A CA 1
ATOM 895 C C . PHE A 1 155 ? 4.633 61.634 85.263 1.00 45.04 155 PHE A C 1
ATOM 896 O O . PHE A 1 155 ? 3.959 62.471 85.883 1.00 44.88 155 PHE A O 1
ATOM 904 N N . TRP A 1 156 ? 4.176 60.438 84.898 1.00 45.19 156 TRP A N 1
ATOM 905 C CA . TRP A 1 156 ? 2.818 59.992 85.202 1.00 45.70 156 TRP A CA 1
ATOM 906 C C . TRP A 1 156 ? 2.664 59.692 86.674 1.00 46.82 156 TRP A C 1
ATOM 907 O O . TRP A 1 156 ? 1.671 60.072 87.282 1.00 46.93 156 TRP A O 1
ATOM 918 N N . ASP A 1 157 ? 3.644 58.988 87.226 1.00 48.94 157 ASP A N 1
ATOM 919 C CA . ASP A 1 157 ? 3.651 58.667 88.638 1.00 51.62 157 ASP A CA 1
ATOM 920 C C . ASP A 1 157 ? 3.587 59.951 89.495 1.00 52.78 157 ASP A C 1
ATOM 921 O O . ASP A 1 157 ? 2.681 60.087 90.324 1.00 53.00 157 ASP A O 1
ATOM 926 N N . ARG A 1 158 ? 4.491 60.906 89.245 1.00 54.02 158 ARG A N 1
ATOM 927 C CA . ARG A 1 158 ? 4.588 62.130 90.061 1.00 55.37 158 ARG A CA 1
ATOM 928 C C . ARG A 1 158 ? 3.408 63.114 89.923 1.00 56.85 158 ARG A C 1
ATOM 929 O O . ARG A 1 158 ? 3.378 64.153 90.586 1.00 56.96 158 ARG A O 1
ATOM 937 N N . LYS A 1 159 ? 2.429 62.756 89.100 1.00 58.81 159 LYS A N 1
ATOM 938 C CA . LYS A 1 159 ? 1.338 63.652 88.696 1.00 60.80 159 LYS A CA 1
ATOM 939 C C . LYS A 1 159 ? 0.469 64.286 89.813 1.00 62.51 159 LYS A C 1
ATOM 940 O O . LYS A 1 159 ? 0.151 65.487 89.753 1.00 63.25 159 LYS A O 1
ATOM 946 N N . GLU A 1 160 ? 0.070 63.505 90.813 1.00 63.98 160 GLU A N 1
ATOM 947 C CA . GLU A 1 160 ? -0.901 64.010 91.808 1.00 65.61 160 GLU A CA 1
ATOM 948 C C . GLU A 1 160 ? -0.341 64.173 93.238 1.00 66.03 160 GLU A C 1
ATOM 949 O O . GLU A 1 160 ? -1.086 64.059 94.213 1.00 66.27 160 GLU A O 1
ATOM 955 N N . LYS A 1 161 ? 0.955 64.471 93.359 1.00 66.63 161 LYS A N 1
ATOM 956 C CA . LYS A 1 161 ? 1.634 64.404 94.660 1.00 66.95 161 LYS A CA 1
ATOM 957 C C . LYS A 1 161 ? 2.830 65.349 94.851 1.00 66.97 161 LYS A C 1
ATOM 958 O O . LYS A 1 161 ? 3.837 64.925 95.424 1.00 67.42 161 LYS A O 1
ATOM 964 N N . ASN A 1 162 ? 2.751 66.626 94.465 1.00 66.77 162 ASN A N 1
ATOM 965 C CA . ASN A 1 162 ? 1.534 67.375 94.144 1.00 66.11 162 ASN A CA 1
ATOM 966 C C . ASN A 1 162 ? 1.278 67.596 92.634 1.00 64.78 162 ASN A C 1
ATOM 967 O O . ASN A 1 162 ? 1.693 66.772 91.792 1.00 65.14 162 ASN A O 1
ATOM 972 N N . GLY A 1 163 ? 0.634 68.729 92.313 1.00 62.57 163 GLY A N 1
ATOM 973 C CA . GLY A 1 163 ? -0.014 68.977 91.021 1.00 60.00 163 GLY A CA 1
ATOM 974 C C . GLY A 1 163 ? 0.780 69.197 89.738 1.00 58.24 163 GLY A C 1
ATOM 975 O O . GLY A 1 163 ? 0.308 69.919 88.845 1.00 58.17 163 GLY A O 1
ATOM 976 N N . ARG A 1 164 ? 1.962 68.580 89.624 1.00 56.12 164 ARG A N 1
ATOM 977 C CA . ARG A 1 164 ? 2.736 68.625 88.367 1.00 53.69 164 ARG A CA 1
ATOM 978 C C . ARG A 1 164 ? 2.080 67.745 87.286 1.00 52.44 164 ARG A C 1
ATOM 979 O O . ARG A 1 164 ? 2.428 66.569 87.109 1.00 51.60 164 ARG A O 1
ATOM 987 N N . LYS A 1 165 ? 1.100 68.361 86.610 1.00 50.80 165 LYS A N 1
ATOM 988 C CA . LYS A 1 165 ? 0.172 67.738 85.654 1.00 49.70 165 LYS A CA 1
ATOM 989 C C . LYS A 1 165 ? 0.616 67.925 84.193 1.00 48.34 165 LYS A C 1
ATOM 990 O O . LYS A 1 165 ? -0.121 67.575 83.262 1.00 47.72 165 LYS A O 1
ATOM 996 N N . SER A 1 166 ? 1.812 68.491 84.012 1.00 46.77 166 SER A N 1
ATOM 997 C CA . SER A 1 166 ? 2.366 68.819 82.699 1.00 45.14 166 SER A CA 1
ATOM 998 C C . SER A 1 166 ? 3.822 68.404 82.621 1.00 43.99 166 SER A C 1
ATOM 999 O O . SER A 1 166 ? 4.497 68.313 83.651 1.00 44.10 166 SER A O 1
ATOM 1002 N N . ILE A 1 167 ? 4.293 68.102 81.408 1.00 42.45 167 ILE A N 1
ATOM 1003 C CA . ILE A 1 167 ? 5.732 67.938 81.164 1.00 41.23 167 ILE A CA 1
ATOM 1004 C C . ILE A 1 167 ? 6.172 69.248 80.535 1.00 40.42 167 ILE A C 1
ATOM 1005 O O . ILE A 1 167 ? 5.638 69.649 79.491 1.00 39.64 167 ILE A O 1
ATOM 1010 N N . ARG A 1 168 ? 7.118 69.927 81.185 1.00 39.72 168 ARG A N 1
ATOM 1011 C CA . ARG A 1 168 ? 7.626 71.216 80.680 1.00 39.26 168 ARG A CA 1
ATOM 1012 C C . ARG A 1 168 ? 8.509 71.014 79.475 1.00 38.60 168 ARG A C 1
ATOM 1013 O O . ARG A 1 168 ? 9.165 69.970 79.343 1.00 37.93 168 ARG A O 1
ATOM 1021 N N . LYS A 1 169 ? 8.554 72.043 78.628 1.00 38.41 169 LYS A N 1
ATOM 1022 C CA . LYS A 1 169 ? 9.459 72.073 77.486 1.00 38.65 169 LYS A CA 1
ATOM 1023 C C . LYS A 1 169 ? 10.855 71.578 77.859 1.00 38.33 169 LYS A C 1
ATOM 1024 O O . LYS A 1 169 ? 11.325 70.609 77.284 1.00 37.84 169 LYS A O 1
ATOM 1030 N N . ASP A 1 170 ? 11.478 72.201 78.865 1.00 38.78 170 ASP A N 1
ATOM 1031 C CA . ASP A 1 170 ? 12.819 71.809 79.324 1.00 38.85 170 ASP A CA 1
ATOM 1032 C C . ASP A 1 170 ? 12.907 70.392 79.874 1.00 38.74 170 ASP A C 1
ATOM 1033 O O . ASP A 1 170 ? 13.938 69.731 79.719 1.00 38.58 170 ASP A O 1
ATOM 1038 N N . GLU A 1 171 ? 11.827 69.929 80.512 1.00 38.68 171 GLU A N 1
ATOM 1039 C CA . GLU A 1 171 ? 11.746 68.548 81.003 1.00 38.50 171 GLU A CA 1
ATOM 1040 C C . GLU A 1 171 ? 11.733 67.563 79.838 1.00 38.08 171 GLU A C 1
ATOM 1041 O O . GLU A 1 171 ? 12.372 66.514 79.893 1.00 37.53 171 GLU A O 1
ATOM 1047 N N . LEU A 1 172 ? 11.003 67.924 78.787 1.00 37.92 172 LEU A N 1
ATOM 1048 C CA . LEU A 1 172 ? 10.934 67.110 77.577 1.00 38.30 172 LEU A CA 1
ATOM 1049 C C . LEU A 1 172 ? 12.248 67.114 76.800 1.00 39.19 172 LEU A C 1
ATOM 1050 O O . LEU A 1 172 ? 12.714 66.061 76.400 1.00 39.58 172 LEU A O 1
ATOM 1055 N N . GLU A 1 173 ? 12.859 68.286 76.611 1.00 40.22 173 GLU A N 1
ATOM 1056 C CA . GLU A 1 173 ? 14.155 68.371 75.913 1.00 41.53 173 GLU A CA 1
ATOM 1057 C C . GLU A 1 173 ? 15.221 67.544 76.636 1.00 41.07 173 GLU A C 1
ATOM 1058 O O . GLU A 1 173 ? 16.135 66.983 76.020 1.00 41.79 173 GLU A O 1
ATOM 1064 N N . GLU A 1 174 ? 15.080 67.456 77.952 1.00 41.03 174 GLU A N 1
ATOM 1065 C CA . GLU A 1 174 ? 16.020 66.739 78.808 1.00 41.33 174 GLU A CA 1
ATOM 1066 C C . GLU A 1 174 ? 15.888 65.195 78.740 1.00 40.22 174 GLU A C 1
ATOM 1067 O O . GLU A 1 174 ? 16.883 64.477 78.870 1.00 40.31 174 GLU A O 1
ATOM 1073 N N . THR A 1 175 ? 14.673 64.693 78.514 1.00 38.20 175 THR A N 1
ATOM 1074 C CA . THR A 1 175 ? 14.399 63.249 78.628 1.00 36.45 175 THR A CA 1
ATOM 1075 C C . THR A 1 175 ? 14.029 62.544 77.322 1.00 35.60 175 THR A C 1
ATOM 1076 O O . THR A 1 175 ? 14.067 61.314 77.249 1.00 35.85 175 THR A O 1
ATOM 1080 N N . ALA A 1 176 ? 13.657 63.314 76.304 1.00 34.59 176 ALA A N 1
ATOM 1081 C CA . ALA A 1 176 ? 13.210 62.761 75.025 1.00 33.99 176 ALA A CA 1
ATOM 1082 C C . ALA A 1 176 ? 14.239 63.010 73.942 1.00 33.93 176 ALA A C 1
ATOM 1083 O O . ALA A 1 176 ? 15.084 63.889 74.090 1.00 34.19 176 ALA A O 1
ATOM 1085 N N . TYR A 1 177 ? 14.158 62.237 72.859 1.00 33.87 177 TYR A N 1
ATOM 1086 C CA . TYR A 1 177 ? 15.045 62.376 71.713 1.00 33.40 177 TYR A CA 1
ATOM 1087 C C . TYR A 1 177 ? 14.282 63.046 70.588 1.00 33.33 177 TYR A C 1
ATOM 1088 O O . TYR A 1 177 ? 13.176 62.612 70.267 1.00 33.68 177 TYR A O 1
ATOM 1097 N N . PRO A 1 178 ? 14.863 64.109 69.986 1.00 32.64 178 PRO A N 1
ATOM 1098 C CA . PRO A 1 178 ? 14.252 64.737 68.819 1.00 32.37 178 PRO A CA 1
ATOM 1099 C C . PRO A 1 178 ? 14.196 63.762 67.648 1.00 31.68 178 PRO A C 1
ATOM 1100 O O . PRO A 1 178 ? 15.196 63.145 67.303 1.00 31.79 178 PRO A O 1
ATOM 1104 N N . ILE A 1 179 ? 13.023 63.608 67.056 1.00 31.11 179 ILE A N 1
ATOM 1105 C CA . ILE A 1 179 ? 12.914 62.789 65.862 1.00 30.35 179 ILE A CA 1
ATOM 1106 C C . ILE A 1 179 ? 13.251 63.659 64.651 1.00 31.21 179 ILE A C 1
ATOM 1107 O O . ILE A 1 179 ? 12.883 64.841 64.625 1.00 29.48 179 ILE A O 1
ATOM 1112 N N . SER A 1 180 ? 13.966 63.070 63.676 1.00 32.45 180 SER A N 1
ATOM 1113 C CA . SER A 1 180 ? 14.332 63.753 62.436 1.00 33.95 180 SER A CA 1
ATOM 1114 C C . SER A 1 180 ? 13.132 63.849 61.530 1.00 34.01 180 SER A C 1
ATOM 1115 O O . SER A 1 180 ? 12.506 62.832 61.186 1.00 33.98 180 SER A O 1
ATOM 1118 N N . LEU A 1 181 ? 12.827 65.079 61.130 1.00 33.21 181 LEU A N 1
ATOM 1119 C CA . LEU A 1 181 ? 11.689 65.310 60.269 1.00 33.27 181 LEU A CA 1
ATOM 1120 C C . LEU A 1 181 ? 12.135 65.433 58.821 1.00 33.02 181 LEU A C 1
ATOM 1121 O O . LEU A 1 181 ? 13.222 65.932 58.527 1.00 33.53 181 LEU A O 1
ATOM 1126 N N . GLY A 1 182 ? 11.310 64.935 57.916 1.00 32.76 182 GLY A N 1
ATOM 1127 C CA . GLY A 1 182 ? 11.718 64.872 56.544 1.00 33.42 182 GLY A CA 1
ATOM 1128 C C . GLY A 1 182 ? 10.566 64.823 55.580 1.00 33.40 182 GLY A C 1
ATOM 1129 O O . GLY A 1 182 ? 9.404 64.902 55.961 1.00 32.96 182 GLY A O 1
ATOM 1130 N N . TYR A 1 183 ? 10.913 64.686 54.315 1.00 33.64 183 TYR A N 1
ATOM 1131 C CA . TYR A 1 183 ? 9.927 64.571 53.275 1.00 34.08 183 TYR A CA 1
ATOM 1132 C C . TYR A 1 183 ? 9.290 63.180 53.252 1.00 34.21 183 TYR A C 1
ATOM 1133 O O . TYR A 1 183 ? 8.054 63.052 53.210 1.00 34.52 183 TYR A O 1
ATOM 1142 N N . ALA A 1 184 ? 10.135 62.148 53.226 1.00 33.75 184 ALA A N 1
ATOM 1143 C CA . ALA A 1 184 ? 9.683 60.748 53.220 1.00 34.39 184 ALA A CA 1
ATOM 1144 C C . ALA A 1 184 ? 10.778 59.863 53.828 1.00 34.35 184 ALA A C 1
ATOM 1145 O O . ALA A 1 184 ? 11.861 59.771 53.254 1.00 35.23 184 ALA A O 1
ATOM 1147 N N . PRO A 1 185 ? 10.543 59.308 55.046 1.00 33.72 185 PRO A N 1
ATOM 1148 C CA . PRO A 1 185 ? 9.321 59.441 55.867 1.00 33.47 185 PRO A CA 1
ATOM 1149 C C . PRO A 1 185 ? 9.250 60.790 56.610 1.00 32.12 185 PRO A C 1
ATOM 1150 O O . PRO A 1 185 ? 10.275 61.361 56.942 1.00 31.88 185 PRO A O 1
ATOM 1154 N N . ARG A 1 186 ? 8.049 61.256 56.920 1.00 32.46 186 ARG A N 1
ATOM 1155 C CA . ARG A 1 186 ? 7.881 62.544 57.640 1.00 32.16 186 ARG A CA 1
ATOM 1156 C C . ARG A 1 186 ? 8.501 62.595 59.016 1.00 31.97 186 ARG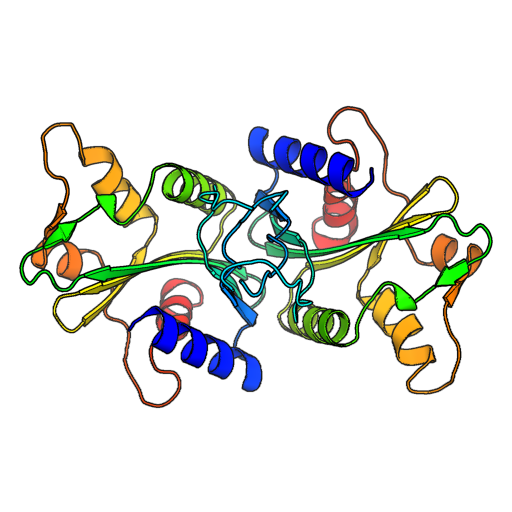 A C 1
ATOM 1157 O O . ARG A 1 186 ? 9.261 63.505 59.333 1.00 31.27 186 ARG A O 1
ATOM 1165 N N . ILE A 1 187 ? 8.183 61.579 59.817 1.00 32.15 187 ILE A N 1
A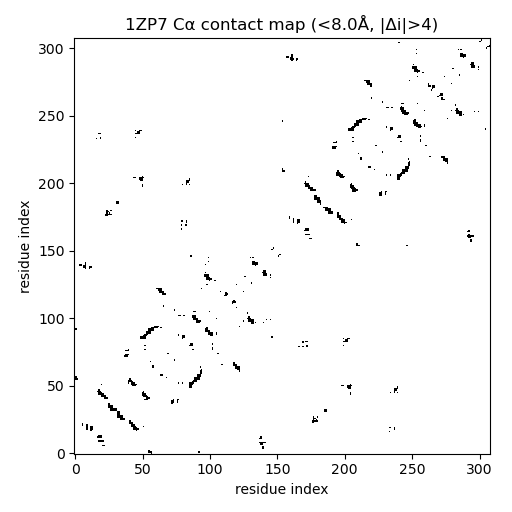TOM 1166 C CA . ILE A 1 187 ? 8.629 61.483 61.189 1.00 31.55 187 ILE A CA 1
ATOM 1167 C C . ILE A 1 187 ? 9.447 60.184 61.312 1.00 31.39 187 ILE A C 1
ATOM 1168 O O . ILE A 1 187 ? 8.908 59.086 61.445 1.00 30.06 187 ILE A O 1
ATOM 1173 N N . ASP A 1 188 ? 10.764 60.319 61.254 1.00 30.97 188 ASP A N 1
ATOM 1174 C CA . ASP A 1 188 ? 11.597 59.131 61.157 1.00 31.07 188 ASP A CA 1
ATOM 1175 C C . ASP A 1 188 ? 11.913 58.495 62.542 1.00 30.23 188 ASP A C 1
ATOM 1176 O O . ASP A 1 188 ? 13.056 58.512 63.007 1.00 30.07 188 ASP A O 1
ATOM 1181 N N . TYR A 1 189 ? 10.889 57.967 63.209 1.00 29.30 189 TYR A N 1
ATOM 1182 C CA . TYR A 1 189 ? 11.085 57.358 64.546 1.00 29.15 189 TYR A CA 1
ATOM 1183 C C . TYR A 1 189 ? 11.787 55.992 64.520 1.00 29.28 189 TYR A C 1
ATOM 1184 O O . TYR A 1 189 ? 12.429 55.611 65.486 1.00 29.36 189 TYR A O 1
ATOM 1193 N N . ILE A 1 190 ? 11.649 55.261 63.419 1.00 30.28 190 ILE A N 1
ATOM 1194 C CA . ILE A 1 190 ? 12.371 54.003 63.228 1.00 31.75 190 ILE A CA 1
ATOM 1195 C C . ILE A 1 190 ? 13.865 54.231 63.367 1.00 32.56 190 ILE A C 1
ATOM 1196 O O . ILE A 1 190 ? 14.572 53.409 63.944 1.00 33.25 190 ILE A O 1
ATOM 1201 N N . SER A 1 191 ? 14.353 55.362 62.883 1.00 32.93 191 SER A N 1
ATOM 1202 C CA . SER A 1 191 ? 15.777 55.629 63.032 1.00 33.60 191 SER A CA 1
ATOM 1203 C C . SER A 1 191 ? 16.201 55.806 64.494 1.00 32.93 191 SER A C 1
ATOM 1204 O O . SER A 1 191 ? 17.333 55.468 64.863 1.00 32.71 191 SER A O 1
ATOM 1207 N N . ILE A 1 192 ? 15.287 56.302 65.332 1.00 32.58 192 ILE A N 1
ATOM 1208 C CA . ILE A 1 192 ? 15.514 56.361 66.783 1.00 31.83 192 ILE A CA 1
ATOM 1209 C C . ILE A 1 192 ? 15.480 54.961 67.427 1.00 32.25 192 ILE A C 1
ATOM 1210 O O . ILE A 1 192 ? 16.238 54.681 68.344 1.00 30.85 192 ILE A O 1
ATOM 1215 N N . ILE A 1 193 ? 14.567 54.111 66.956 1.00 33.13 193 ILE A N 1
ATOM 1216 C CA . ILE A 1 193 ? 14.491 52.731 67.403 1.00 34.24 193 ILE A CA 1
ATOM 1217 C C . ILE A 1 193 ? 15.784 51.992 67.027 1.00 36.04 193 ILE A C 1
ATOM 1218 O O . ILE A 1 193 ? 16.390 51.317 67.876 1.00 36.10 193 ILE A O 1
ATOM 1223 N N . GLU A 1 194 ? 16.200 52.144 65.770 1.00 37.54 194 GLU A N 1
ATOM 1224 C CA . GLU A 1 194 ? 17.438 51.556 65.276 1.00 39.60 194 GLU A CA 1
ATOM 1225 C C . GLU A 1 194 ? 18.626 51.955 66.169 1.00 40.83 194 GLU A C 1
ATOM 1226 O O . GLU A 1 194 ? 19.405 51.103 66.608 1.00 41.40 194 GLU A O 1
ATOM 1232 N N . GLN A 1 195 ? 18.720 53.242 66.476 1.00 41.82 195 GLN A N 1
ATOM 1233 C CA . GLN A 1 195 ? 19.778 53.775 67.322 1.00 43.01 195 GLN A CA 1
ATOM 1234 C C . GLN A 1 195 ? 19.762 53.208 68.735 1.00 42.81 195 GLN A C 1
ATOM 1235 O O . GLN A 1 195 ? 20.806 52.803 69.245 1.00 43.40 195 GLN A O 1
ATOM 1241 N N . LEU A 1 196 ? 18.592 53.196 69.369 1.00 42.65 196 LEU A N 1
ATOM 1242 C CA . LEU A 1 196 ? 18.492 52.803 70.768 1.00 42.46 196 LEU A CA 1
ATOM 1243 C C . LEU A 1 196 ? 18.498 51.299 71.029 1.00 42.90 196 LEU A C 1
ATOM 1244 O O . LEU A 1 196 ? 18.865 50.865 72.113 1.00 43.19 196 LEU A O 1
ATOM 1249 N N . TYR A 1 197 ? 18.077 50.506 70.050 1.00 43.62 197 TYR A N 1
ATOM 1250 C CA . TYR A 1 197 ? 17.787 49.101 70.299 1.00 44.57 197 TYR A CA 1
ATOM 1251 C C . TYR A 1 197 ? 18.564 48.138 69.420 1.00 45.77 197 TYR A C 1
ATOM 1252 O O . TYR A 1 197 ? 18.688 46.963 69.752 1.00 46.16 197 TYR A O 1
ATOM 1261 N N . PHE A 1 198 ? 19.067 48.639 68.301 1.00 46.97 198 PHE A N 1
ATOM 1262 C CA . PHE A 1 198 ? 19.752 47.813 67.329 1.00 48.43 198 PHE A CA 1
ATOM 1263 C C . PHE A 1 198 ? 21.170 48.330 67.128 1.00 49.74 198 PHE A C 1
ATOM 1264 O O . PHE A 1 198 ? 21.765 48.161 66.067 1.00 50.15 198 PHE A O 1
ATOM 1272 N N . SER A 1 199 ? 21.691 48.944 68.192 1.00 51.60 199 SER A N 1
ATOM 1273 C CA . SER A 1 199 ? 23.046 49.517 68.276 1.00 52.99 199 SER A CA 1
ATOM 1274 C C . SER A 1 199 ? 23.184 50.797 67.471 1.00 53.57 199 SER A C 1
ATOM 1275 O O . SER A 1 199 ? 22.688 50.890 66.345 1.00 55.03 199 SER A O 1
ATOM 1277 N N . THR B 1 34 ? -18.263 32.578 69.474 1.00 51.19 34 THR B N 1
ATOM 1278 C CA . THR B 1 34 ? -17.763 31.549 70.457 1.00 50.87 34 THR B CA 1
ATOM 1279 C C . THR B 1 34 ? -16.228 31.440 70.484 1.00 49.73 34 THR B C 1
ATOM 1280 O O . THR B 1 34 ? -15.627 31.563 71.547 1.00 49.46 34 THR B O 1
ATOM 1284 N N . LEU B 1 35 ? -15.611 31.212 69.322 1.00 48.55 35 LEU B N 1
ATOM 1285 C CA . LEU B 1 35 ? -14.148 31.230 69.190 1.00 47.65 35 LEU B CA 1
ATOM 1286 C C . LEU B 1 35 ? -13.586 32.601 69.594 1.00 46.98 35 LEU B C 1
ATOM 1287 O O . LEU B 1 35 ? -12.585 32.666 70.295 1.00 47.01 35 LEU B O 1
ATOM 1292 N N . GLU B 1 36 ? -14.246 33.675 69.167 1.00 45.92 36 GLU B N 1
ATOM 1293 C CA . GLU B 1 36 ? -13.856 35.035 69.534 1.00 46.06 36 GLU B CA 1
ATOM 1294 C C . GLU B 1 36 ? -13.958 35.273 71.041 1.00 45.23 36 GLU B C 1
ATOM 1295 O O . GLU B 1 36 ? -13.086 35.905 71.635 1.00 44.66 36 GLU B O 1
ATOM 1301 N N . ASP B 1 37 ? -15.035 34.764 71.644 1.00 44.93 37 ASP B N 1
ATOM 1302 C CA . ASP B 1 37 ? -15.276 34.903 73.079 1.00 44.04 37 ASP B CA 1
ATOM 1303 C C . ASP B 1 37 ? -14.233 34.133 73.868 1.00 42.37 37 ASP B C 1
ATOM 1304 O O . ASP B 1 37 ? -13.740 34.629 74.886 1.00 41.91 37 ASP B O 1
ATOM 1309 N N . ASP B 1 38 ? -13.909 32.928 73.386 1.00 40.48 38 ASP B N 1
ATOM 1310 C CA . ASP B 1 38 ? -12.928 32.041 74.011 1.00 39.35 38 ASP B CA 1
ATOM 1311 C C . ASP B 1 38 ? -11.525 32.620 73.904 1.00 38.76 38 ASP B C 1
ATOM 1312 O O . ASP B 1 38 ? -10.689 32.390 74.780 1.00 38.26 38 ASP B O 1
ATOM 1317 N N . LEU B 1 39 ? -11.267 33.305 72.786 1.00 37.60 39 LEU B N 1
ATOM 1318 C CA . LEU B 1 39 ? -9.998 33.965 72.532 1.00 37.32 39 LEU B CA 1
ATOM 1319 C C . LEU B 1 39 ? -9.875 35.212 73.392 1.00 37.07 39 LEU B C 1
ATOM 1320 O O . LEU B 1 39 ? -8.808 35.462 73.947 1.00 36.63 39 LEU B O 1
ATOM 1325 N N . ASN B 1 40 ? -10.977 35.950 73.530 1.00 37.68 40 ASN B N 1
ATOM 1326 C CA . ASN B 1 40 ? -11.079 37.077 74.461 1.00 38.63 40 ASN B CA 1
ATOM 1327 C C . ASN B 1 40 ? -10.661 36.652 75.862 1.00 38.74 40 ASN B C 1
ATOM 1328 O O . ASN B 1 40 ? -9.749 37.248 76.449 1.00 39.27 40 ASN B O 1
ATOM 1333 N N . GLU B 1 41 ? -11.283 35.593 76.381 1.00 38.24 41 GLU B N 1
ATOM 1334 C CA . GLU B 1 41 ? -10.976 35.120 77.727 1.00 38.05 41 GLU B CA 1
ATOM 1335 C C . GLU B 1 41 ? -9.578 34.569 77.838 1.00 36.44 41 GLU B C 1
ATOM 1336 O O . GLU B 1 41 ? -8.939 34.688 78.884 1.00 36.06 41 GLU B O 1
ATOM 1342 N N . THR B 1 42 ? -9.133 33.916 76.773 1.00 35.12 42 THR B N 1
ATOM 1343 C CA . THR B 1 42 ? -7.778 33.396 76.686 1.00 34.27 42 THR B CA 1
ATOM 1344 C C . THR B 1 42 ? -6.743 34.533 76.821 1.00 33.57 42 THR B C 1
ATOM 1345 O O . THR B 1 42 ? -5.812 34.452 77.613 1.00 34.01 42 THR B O 1
ATOM 1349 N N . ASN B 1 43 ? -6.931 35.587 76.052 1.00 33.29 43 ASN B N 1
ATOM 1350 C CA . ASN B 1 43 ? -6.035 36.745 76.052 1.00 33.86 43 ASN B CA 1
ATOM 1351 C C . ASN B 1 43 ? -6.024 37.517 77.387 1.00 34.52 43 ASN B C 1
ATOM 1352 O O . ASN B 1 43 ? -4.941 37.856 77.882 1.00 34.12 43 ASN B O 1
ATOM 1357 N N . LYS B 1 44 ? -7.208 37.736 77.989 1.00 35.60 44 LYS B N 1
ATOM 1358 C CA . LYS B 1 44 ? -7.310 38.289 79.360 1.00 37.00 44 LYS B CA 1
ATOM 1359 C C . LYS B 1 44 ? -6.544 37.440 80.344 1.00 36.79 44 LYS B C 1
ATOM 1360 O O . LYS B 1 44 ? -5.796 37.960 81.169 1.00 37.78 44 LYS B O 1
ATOM 1366 N N . TYR B 1 45 ? -6.699 36.128 80.241 1.00 36.16 45 TYR B N 1
ATOM 1367 C CA . TYR B 1 45 ? -5.920 35.229 81.084 1.00 35.91 45 TYR B CA 1
ATOM 1368 C C . TYR B 1 45 ? -4.403 35.413 80.920 1.00 35.29 45 TYR B C 1
ATOM 1369 O O . TYR B 1 45 ? -3.649 35.393 81.905 1.00 34.56 45 TYR B O 1
ATOM 1378 N N . TYR B 1 46 ? -3.948 35.525 79.674 1.00 34.59 46 TYR B N 1
ATOM 1379 C CA . TYR B 1 46 ? -2.524 35.755 79.435 1.00 34.29 46 TYR B CA 1
ATOM 1380 C C . TYR B 1 46 ? -2.070 37.118 79.993 1.00 34.44 46 TYR B C 1
ATOM 1381 O O . TYR B 1 46 ? -1.017 37.210 80.615 1.00 34.76 46 TYR B O 1
ATOM 1390 N N . LEU B 1 47 ? -2.867 38.155 79.781 1.00 35.07 47 LEU B N 1
ATOM 1391 C CA . LEU B 1 47 ? -2.589 39.477 80.336 1.00 36.86 47 LEU B CA 1
ATOM 1392 C C . LEU B 1 47 ? -2.492 39.455 81.887 1.00 38.12 47 LEU B C 1
ATOM 1393 O O . LEU B 1 47 ? -1.449 39.808 82.464 1.00 37.88 47 LEU B O 1
ATOM 1398 N N . THR B 1 48 ? -3.567 38.994 82.537 1.00 39.18 48 THR B N 1
ATOM 1399 C CA . THR B 1 48 ? -3.645 38.887 84.001 1.00 40.84 48 THR B CA 1
ATOM 1400 C C . THR B 1 48 ? -2.454 38.164 84.592 1.00 40.93 48 THR B C 1
ATOM 1401 O O . THR B 1 48 ? -1.948 38.552 85.639 1.00 42.02 48 THR B O 1
ATOM 1405 N N . ASN B 1 49 ? -2.007 37.114 83.919 1.00 41.18 49 ASN B N 1
ATOM 1406 C CA . ASN B 1 49 ? -0.907 36.314 84.423 1.00 41.19 49 ASN B CA 1
ATOM 1407 C C . ASN B 1 49 ? 0.442 36.747 83.899 1.00 41.23 49 ASN B C 1
ATOM 1408 O O . ASN B 1 49 ? 1.427 36.050 84.127 1.00 41.08 49 ASN B O 1
ATOM 1413 N N . GLN B 1 50 ? 0.484 37.886 83.191 1.00 40.94 50 GLN B N 1
ATOM 1414 C CA . GLN B 1 50 ? 1.711 38.390 82.561 1.00 40.94 50 GLN B CA 1
ATOM 1415 C C . GLN B 1 50 ? 2.413 37.336 81.739 1.00 39.40 50 GLN B C 1
ATOM 1416 O O . GLN B 1 50 ? 3.629 37.181 81.821 1.00 39.26 50 GLN B O 1
ATOM 1422 N N . ILE B 1 51 ? 1.648 36.590 80.950 1.00 38.09 51 ILE B N 1
ATOM 1423 C CA . ILE B 1 51 ? 2.267 35.631 80.044 1.00 36.76 51 ILE B CA 1
ATOM 1424 C C . ILE B 1 51 ? 2.542 36.307 78.687 1.00 35.71 51 ILE B C 1
ATOM 1425 O O . ILE B 1 51 ? 3.577 36.074 78.073 1.00 35.88 51 ILE B O 1
ATOM 1430 N N . ALA B 1 52 ? 1.609 37.147 78.253 1.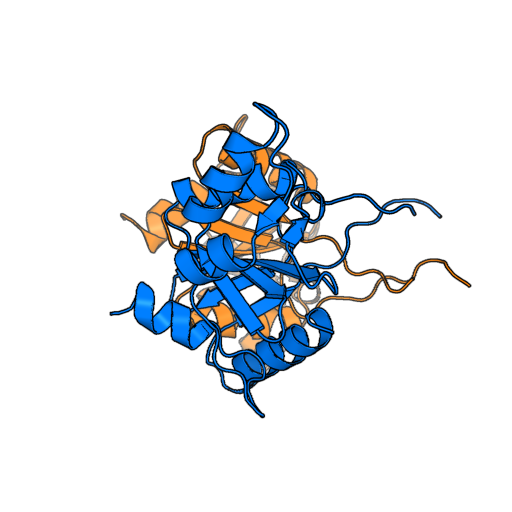00 33.90 52 ALA B N 1
ATOM 1431 C CA . ALA B 1 52 ? 1.641 37.748 76.929 1.00 33.26 52 ALA B CA 1
ATOM 1432 C C . ALA B 1 52 ? 0.704 38.904 77.000 1.00 32.64 52 ALA B C 1
ATOM 1433 O O . ALA B 1 52 ? -0.175 38.913 77.872 1.00 32.58 52 ALA B O 1
ATOM 1435 N N . VAL B 1 53 ? 0.878 39.859 76.083 1.00 31.77 53 VAL B N 1
ATOM 1436 C CA . VAL B 1 53 ? -0.031 40.991 75.931 1.00 31.46 53 VAL B CA 1
ATOM 1437 C C . VAL B 1 53 ? -0.607 40.982 74.503 1.00 32.19 53 VAL B C 1
ATOM 1438 O O . VAL B 1 53 ? -0.052 41.614 73.588 1.00 31.29 53 VAL B O 1
ATOM 1442 N N . ILE B 1 54 ? -1.736 40.290 74.330 1.00 32.54 54 ILE B N 1
ATOM 1443 C CA . ILE B 1 54 ? -2.358 40.101 73.030 1.00 32.71 54 ILE B CA 1
ATOM 1444 C C . ILE B 1 54 ? -3.807 40.573 73.040 1.00 33.98 54 ILE B C 1
ATOM 1445 O O . ILE B 1 54 ? -4.575 40.197 73.933 1.00 34.40 54 ILE B O 1
ATOM 1450 N N . HIS B 1 55 ? -4.176 41.391 72.050 1.00 34.78 55 HIS B N 1
ATOM 1451 C CA . HIS B 1 55 ? -5.533 41.927 71.931 1.00 36.04 55 HIS B CA 1
ATOM 1452 C C . HIS B 1 55 ? -6.105 41.788 70.522 1.00 37.33 55 HIS B C 1
ATOM 1453 O O . HIS B 1 55 ? -5.371 41.835 69.530 1.00 36.22 55 HIS B O 1
ATOM 1460 N N . LYS B 1 56 ? -7.422 41.622 70.451 1.00 38.61 56 LYS B N 1
ATOM 1461 C CA . LYS B 1 56 ? -8.124 41.684 69.194 1.00 40.65 56 LYS B CA 1
ATOM 1462 C C . LYS B 1 56 ? -8.245 43.160 68.828 1.00 42.10 56 LYS B C 1
ATOM 1463 O O . LYS B 1 56 ? -8.606 43.977 69.660 1.00 42.01 56 LYS B O 1
ATOM 1469 N N . LYS B 1 57 ? -7.919 43.494 67.588 1.00 44.57 57 LYS B N 1
ATOM 1470 C CA . LYS B 1 57 ? -8.134 44.841 67.087 1.00 47.50 57 LYS B CA 1
ATOM 1471 C C . LYS B 1 57 ? -9.632 45.126 66.987 1.00 49.66 57 LYS B C 1
ATOM 1472 O O . LYS B 1 57 ? -10.413 44.222 66.688 1.00 49.45 57 LYS B O 1
ATOM 1478 N N . PRO B 1 58 ? -10.038 46.384 67.246 1.00 52.30 58 PRO B N 1
ATOM 1479 C CA . PRO B 1 58 ? -11.406 46.788 66.923 1.00 54.33 58 PRO B CA 1
ATOM 1480 C C . PRO B 1 58 ? -11.690 46.605 65.439 1.00 56.19 58 PRO B C 1
ATOM 1481 O O . PRO B 1 58 ? -10.788 46.756 64.609 1.00 56.14 58 PRO B O 1
ATOM 1485 N N . THR B 1 59 ? -12.933 46.271 65.103 1.00 58.99 59 THR B N 1
ATOM 1486 C CA . THR B 1 59 ? -13.314 46.219 63.688 1.00 61.32 59 THR B CA 1
ATOM 1487 C C . THR B 1 59 ? -13.458 47.659 63.172 1.00 62.43 59 THR B C 1
ATOM 1488 O O . THR B 1 59 ? -14.020 48.507 63.871 1.00 62.61 59 THR B O 1
ATOM 1492 N N . PRO B 1 60 ? -12.927 47.940 61.962 1.00 63.73 60 PRO B N 1
ATOM 1493 C CA . PRO B 1 60 ? -13.063 49.274 61.372 1.00 64.92 60 PRO B CA 1
ATOM 1494 C C . PRO B 1 60 ? -14.520 49.599 61.025 1.00 66.32 60 PRO B C 1
ATOM 1495 O O . PRO B 1 60 ? -15.264 48.741 60.541 1.00 66.38 60 PRO B O 1
ATOM 1499 N N . VAL B 1 61 ? -14.902 50.843 61.286 1.00 67.95 61 VAL B N 1
ATOM 1500 C CA . VAL B 1 61 ? -16.245 51.340 61.051 1.00 69.43 61 VAL B CA 1
ATOM 1501 C C . VAL B 1 61 ? -16.127 52.694 60.360 1.00 70.56 61 VAL B C 1
ATOM 1502 O O . VAL B 1 61 ? -15.428 53.586 60.851 1.00 70.74 61 VAL B O 1
ATOM 1506 N N . GLN B 1 62 ? -16.787 52.840 59.213 1.00 72.02 62 GLN B N 1
ATOM 1507 C CA . GLN B 1 62 ? -16.899 54.144 58.568 1.00 73.47 62 GLN B CA 1
ATOM 1508 C C . GLN B 1 62 ? -18.205 54.787 59.026 1.00 73.85 62 GLN B C 1
ATOM 1509 O O . GLN B 1 62 ? -19.294 54.366 58.613 1.00 74.15 62 GLN B O 1
ATOM 1515 N N . ILE B 1 63 ? -18.087 55.796 59.890 1.00 74.38 63 ILE B N 1
ATOM 1516 C CA . ILE B 1 63 ? -19.253 56.455 60.492 1.00 74.60 63 ILE B CA 1
ATOM 1517 C C . ILE B 1 63 ? -19.987 57.368 59.485 1.00 74.80 63 ILE B C 1
ATOM 1518 O O . ILE B 1 63 ? -20.071 58.589 59.648 1.00 74.99 63 ILE B O 1
ATOM 1523 N N . ILE B 1 76 ? -25.351 61.341 57.038 1.00 98.89 76 ILE B N 1
ATOM 1524 C CA . ILE B 1 76 ? -25.750 60.603 58.233 1.00 99.00 76 ILE B CA 1
ATOM 1525 C C . ILE B 1 76 ? -24.549 60.065 59.034 1.00 99.03 76 ILE B C 1
ATOM 1526 O O . ILE B 1 76 ? -23.732 59.282 58.521 1.00 99.10 76 ILE B O 1
ATOM 1528 N N . LYS B 1 77 ? -24.453 60.503 60.290 1.00 98.76 77 LYS B N 1
ATOM 1529 C CA . LYS B 1 77 ? -23.439 60.019 61.222 1.00 98.35 77 LYS B CA 1
ATOM 1530 C C . LYS B 1 77 ? -23.895 58.663 61.784 1.00 98.16 77 LYS B C 1
ATOM 1531 O O . LYS B 1 77 ? -24.347 58.572 62.936 1.00 98.13 77 LYS B O 1
ATOM 1534 N N . GLU B 1 78 ? -23.784 57.618 60.955 1.00 97.75 78 GLU B N 1
ATOM 1535 C CA . GLU B 1 78 ? -24.265 56.270 61.310 1.00 97.26 78 GLU B CA 1
ATOM 1536 C C . GLU B 1 78 ? -23.183 55.174 61.393 1.00 96.88 78 GLU B C 1
ATOM 1537 O O . GLU B 1 78 ? -22.283 55.256 62.237 1.00 96.88 78 GLU B O 1
ATOM 1543 N N . ALA B 1 79 ? -23.285 54.144 60.548 1.00 96.25 79 ALA B N 1
ATOM 1544 C CA . ALA B 1 79 ? -22.358 53.002 60.608 1.00 95.55 79 ALA B CA 1
ATOM 1545 C C . ALA B 1 79 ? -22.294 52.179 59.320 1.00 94.92 79 ALA B C 1
ATOM 1546 O O . ALA B 1 79 ? -23.317 51.703 58.823 1.00 94.89 79 ALA B O 1
ATOM 1548 N N . TYR B 1 80 ? -21.081 52.022 58.792 1.00 94.07 80 TYR B N 1
ATOM 1549 C CA . TYR B 1 80 ? -20.809 51.104 57.684 1.00 93.14 80 TYR B CA 1
ATOM 1550 C C . TYR B 1 80 ? -19.487 50.382 57.949 1.00 92.05 80 TYR B C 1
ATOM 1551 O O . TYR B 1 80 ? -18.428 51.014 58.039 1.00 91.96 80 TYR B O 1
ATOM 1560 N N . PHE B 1 81 ? -19.569 49.061 58.098 1.00 90.52 81 PHE B N 1
ATOM 1561 C CA . PHE B 1 81 ? -18.399 48.216 58.335 1.00 88.93 81 PHE B CA 1
ATOM 1562 C C . PHE B 1 81 ? -17.507 48.177 57.094 1.00 87.70 81 PHE B C 1
ATOM 1563 O O . PHE B 1 81 ? -17.963 47.826 55.999 1.00 87.69 81 PHE B O 1
ATOM 1571 N N . LYS B 1 82 ? -16.245 48.559 57.263 1.00 85.94 82 LYS B N 1
ATOM 1572 C CA . LYS B 1 82 ? -15.232 48.347 56.226 1.00 84.07 82 LYS B CA 1
ATOM 1573 C C . LYS B 1 82 ? -14.263 47.272 56.703 1.00 82.46 82 LYS B C 1
ATOM 1574 O O . LYS B 1 82 ? -14.012 47.158 57.902 1.00 82.49 82 LYS B O 1
ATOM 1580 N N . GLN B 1 83 ? -13.744 46.474 55.772 1.00 80.33 83 GLN B N 1
ATOM 1581 C CA . GLN B 1 83 ? -12.801 45.408 56.123 1.00 78.22 83 GLN B CA 1
ATOM 1582 C C . GLN B 1 83 ? -11.359 45.920 56.123 1.00 76.31 83 GLN B C 1
ATOM 1583 O O . GLN B 1 83 ? -10.969 46.700 55.244 1.00 76.25 83 GLN B O 1
ATOM 1589 N N . SER B 1 84 ? -10.585 45.482 57.117 1.00 73.67 84 SER B N 1
ATOM 1590 C CA . SER B 1 84 ? -9.213 45.951 57.313 1.00 71.10 84 SER B CA 1
ATOM 1591 C C . SER B 1 84 ? -8.208 45.308 56.358 1.00 69.07 84 SER B C 1
ATOM 1592 O O . SER B 1 84 ? -8.465 44.246 55.778 1.00 69.08 84 SER B O 1
ATOM 1595 N N . SER B 1 85 ? -7.064 45.970 56.205 1.00 66.20 85 SER B N 1
ATOM 1596 C CA . SER B 1 85 ? -5.944 45.446 55.434 1.00 63.50 85 SER B CA 1
ATOM 1597 C C . SER B 1 85 ? -5.048 44.592 56.321 1.00 61.01 85 SER B C 1
ATOM 1598 O O . SER B 1 85 ? -3.900 44.305 55.968 1.00 61.14 85 SER B O 1
ATOM 1601 N N . THR B 1 86 ? -5.580 44.179 57.469 1.00 57.46 86 THR B N 1
ATOM 1602 C CA . THR B 1 86 ? -4.770 43.544 58.494 1.00 53.86 86 THR B CA 1
ATOM 1603 C C . THR B 1 86 ? -5.530 42.378 59.153 1.00 51.77 86 THR B C 1
ATOM 1604 O O . THR B 1 86 ? -6.750 42.304 59.044 1.00 51.62 86 THR B O 1
ATOM 1608 N N . THR B 1 87 ? -4.807 41.465 59.804 1.00 49.08 87 THR B N 1
ATOM 1609 C CA . THR B 1 87 ? -5.421 40.424 60.640 1.00 46.85 87 THR B CA 1
ATOM 1610 C C . THR B 1 87 ? -5.936 40.997 61.971 1.00 45.93 87 THR B C 1
ATOM 1611 O O . THR B 1 87 ? -5.507 42.065 62.401 1.00 46.00 87 THR B O 1
ATOM 1615 N N . ASP B 1 88 ? -6.814 40.260 62.642 1.00 44.42 88 ASP B N 1
ATOM 1616 C CA . ASP B 1 88 ? -7.482 40.757 63.858 1.00 43.29 88 ASP B CA 1
ATOM 1617 C C . ASP B 1 88 ? -6.742 40.701 65.202 1.00 41.38 88 ASP B C 1
ATOM 1618 O O . ASP B 1 88 ? -7.127 41.409 66.130 1.00 42.12 88 ASP B O 1
ATOM 1623 N N . TYR B 1 89 ? -5.708 39.877 65.327 1.00 38.78 89 TYR B N 1
ATOM 1624 C CA . TYR B 1 89 ? -5.016 39.733 66.607 1.00 36.40 89 TYR B CA 1
ATOM 1625 C C . TYR B 1 89 ? -3.547 40.010 66.465 1.00 34.88 89 TYR B C 1
ATOM 1626 O O . TYR B 1 89 ? -2.895 39.500 65.546 1.00 33.66 89 TYR B O 1
ATOM 1635 N N . ASN B 1 90 ? -3.021 40.800 67.394 1.00 32.93 90 ASN B N 1
ATOM 1636 C CA . ASN B 1 90 ? -1.572 40.915 67.548 1.00 32.54 90 ASN B CA 1
ATOM 1637 C C . ASN B 1 90 ? -1.171 41.312 68.959 1.00 31.56 90 ASN B C 1
ATOM 1638 O O . ASN B 1 90 ? -2.023 41.665 69.799 1.00 31.61 90 ASN B O 1
ATOM 1643 N N . GLY B 1 91 ? 0.125 41.260 69.222 1.00 30.25 91 GLY B N 1
ATOM 1644 C CA . GLY B 1 91 ? 0.602 41.596 70.532 1.00 29.21 91 GLY B CA 1
ATOM 1645 C C . GLY B 1 91 ? 1.990 41.089 70.684 1.00 29.78 91 GLY B C 1
ATOM 1646 O O . GLY B 1 91 ? 2.703 40.891 69.695 1.00 30.44 91 GLY B O 1
ATOM 1647 N N . ILE B 1 92 ? 2.369 40.866 71.929 1.00 30.06 92 ILE B N 1
ATOM 1648 C CA . ILE B 1 92 ? 3.722 40.524 72.271 1.00 30.99 92 ILE B CA 1
ATOM 1649 C C . ILE B 1 92 ? 3.746 39.318 73.189 1.00 31.83 92 ILE B C 1
ATOM 1650 O O . ILE B 1 92 ? 2.857 39.136 74.024 1.00 31.68 92 ILE B O 1
ATOM 1655 N N . TYR B 1 93 ? 4.766 38.490 72.989 1.00 33.05 93 TYR B N 1
ATOM 1656 C CA . TYR B 1 93 ? 5.095 37.405 73.885 1.00 34.27 93 TYR B CA 1
ATOM 1657 C C . TYR B 1 93 ? 6.613 37.259 73.912 1.00 35.51 93 TYR B C 1
ATOM 1658 O O . TYR B 1 93 ? 7.247 37.031 72.871 1.00 35.76 93 TYR B O 1
ATOM 1667 N N . LYS B 1 94 ? 7.200 37.383 75.099 1.00 36.95 94 LYS B N 1
ATOM 1668 C CA . LYS B 1 94 ? 8.665 37.256 75.257 1.00 38.34 94 LYS B CA 1
ATOM 1669 C C . LYS B 1 94 ? 9.491 38.071 74.230 1.00 38.54 94 LYS B C 1
ATOM 1670 O O . LYS B 1 94 ? 10.381 37.531 73.555 1.00 38.64 94 LYS B O 1
ATOM 1676 N N . GLY B 1 95 ? 9.178 39.362 74.111 1.00 38.79 95 GLY B N 1
ATOM 1677 C CA . GLY B 1 95 ? 9.913 40.255 73.213 1.00 39.28 95 GLY B CA 1
ATOM 1678 C C . GLY B 1 95 ? 9.612 40.134 71.724 1.00 39.44 95 GLY B C 1
ATOM 1679 O O . GLY B 1 95 ? 10.122 40.940 70.928 1.00 40.63 95 GLY B O 1
ATOM 1680 N N . ARG B 1 96 ? 8.786 39.153 71.341 1.00 38.33 96 ARG B N 1
ATOM 1681 C CA . ARG B 1 96 ? 8.430 38.931 69.931 1.00 37.47 96 ARG B CA 1
ATOM 1682 C C . ARG B 1 96 ? 7.030 39.400 69.564 1.00 36.25 96 ARG B C 1
ATOM 1683 O O . ARG B 1 96 ? 6.114 39.446 70.402 1.00 36.13 96 ARG B O 1
ATOM 1691 N N . TYR B 1 97 ? 6.885 39.752 68.295 1.00 34.32 97 TYR B N 1
ATOM 1692 C CA . TYR B 1 97 ? 5.637 40.222 67.758 1.00 33.24 97 TYR B CA 1
ATOM 1693 C C . TYR B 1 97 ? 4.771 39.025 67.324 1.00 33.33 97 TYR B C 1
ATOM 1694 O O . TYR B 1 97 ? 5.205 38.190 66.542 1.00 33.76 97 TYR B O 1
ATOM 1703 N N . ILE B 1 98 ? 3.547 38.953 67.838 1.00 33.79 98 ILE B N 1
ATOM 1704 C CA . ILE B 1 98 ? 2.627 37.845 67.530 1.00 33.77 98 ILE B CA 1
ATOM 1705 C C . ILE B 1 98 ? 1.435 38.396 66.752 1.00 33.53 98 ILE B C 1
ATOM 1706 O O . ILE B 1 98 ? 0.936 39.471 67.064 1.00 33.53 98 ILE B O 1
ATOM 1711 N N . ASP B 1 99 ? 0.974 37.656 65.749 1.00 32.93 99 ASP B N 1
ATOM 1712 C CA . ASP B 1 99 ? -0.052 38.146 64.857 1.00 32.81 99 ASP B CA 1
ATOM 1713 C C . ASP B 1 99 ? -0.809 36.937 64.312 1.00 33.37 99 ASP B C 1
ATOM 1714 O O . ASP B 1 99 ? -0.216 35.962 63.867 1.00 32.89 99 ASP B O 1
ATOM 1719 N N . PHE B 1 100 ? -2.129 36.995 64.380 1.00 34.14 100 PHE B N 1
ATOM 1720 C CA . PHE B 1 100 ? -2.934 35.867 63.947 1.00 34.90 100 PHE B CA 1
ATOM 1721 C C . PHE B 1 100 ? -4.342 36.259 63.589 1.00 36.05 100 PHE B C 1
ATOM 1722 O O . PHE B 1 100 ? -4.837 37.311 63.992 1.00 36.10 100 PHE B O 1
ATOM 1730 N N . GLU B 1 101 ? -4.953 35.403 62.781 1.00 37.60 101 GLU B N 1
ATOM 1731 C CA . GLU B 1 101 ? -6.360 35.466 62.475 1.00 39.20 101 GLU B CA 1
ATOM 1732 C C . GLU B 1 101 ? -6.991 34.218 63.085 1.00 40.09 101 GLU B C 1
ATOM 1733 O O . GLU B 1 101 ? -6.298 33.230 63.313 1.00 40.24 101 GLU B O 1
ATOM 1739 N N . ALA B 1 102 ? -8.288 34.273 63.368 1.00 41.74 102 ALA B N 1
ATOM 1740 C CA . ALA B 1 102 ? -9.049 33.134 63.892 1.00 43.69 102 ALA B CA 1
ATOM 1741 C C . ALA B 1 102 ? -10.361 32.964 63.126 1.00 45.68 102 ALA B C 1
ATOM 1742 O O . ALA B 1 102 ? -11.091 33.927 62.926 1.00 45.64 102 ALA B O 1
ATOM 1744 N N . LYS B 1 103 ? -10.640 31.741 62.675 1.00 48.91 103 LYS B N 1
ATOM 1745 C CA . LYS B 1 103 ? -11.863 31.436 61.889 1.00 51.66 103 LYS B CA 1
ATOM 1746 C C . LYS B 1 103 ? -12.576 30.155 62.350 1.00 53.50 103 LYS B C 1
ATOM 1747 O O . LYS B 1 103 ? -11.928 29.143 62.644 1.00 53.14 103 LYS B O 1
ATOM 1753 N N . GLU B 1 104 ? -13.908 30.228 62.426 1.00 56.30 104 GLU B N 1
ATOM 1754 C CA . GLU B 1 104 ? -14.762 29.100 62.804 1.00 59.40 104 GLU B CA 1
ATOM 1755 C C . GLU B 1 104 ? -15.598 28.692 61.604 1.00 61.07 104 GLU B C 1
ATOM 1756 O O . GLU B 1 104 ? -16.369 29.505 61.077 1.00 61.46 104 GLU B O 1
ATOM 1762 N N . THR B 1 105 ? -15.442 27.445 61.161 1.00 63.05 105 THR B N 1
ATOM 1763 C CA . THR B 1 105 ? -16.366 26.869 60.169 1.00 64.69 105 THR B CA 1
ATOM 1764 C C . THR B 1 105 ? -17.167 25.700 60.750 1.00 65.84 105 THR B C 1
ATOM 1765 O O . THR B 1 105 ? -16.625 24.843 61.459 1.00 66.06 105 THR B O 1
ATOM 1769 N N . LYS B 1 106 ? -18.463 25.677 60.461 1.00 67.30 106 LYS B N 1
ATOM 1770 C CA . LYS B 1 106 ? -19.279 24.528 60.838 1.00 68.67 106 LYS B CA 1
ATOM 1771 C C . LYS B 1 106 ? -19.376 23.483 59.724 1.00 69.03 106 LYS B C 1
ATOM 1772 O O . LYS B 1 106 ? -20.174 22.555 59.815 1.00 69.39 106 LYS B O 1
ATOM 1778 N N . ASN B 1 107 ? -18.537 23.626 58.697 1.00 69.60 107 ASN B N 1
ATOM 1779 C CA . ASN B 1 107 ? -18.392 22.618 57.644 1.00 70.14 107 ASN B CA 1
ATOM 1780 C C . ASN B 1 107 ? -17.766 21.335 58.184 1.00 70.54 107 ASN B C 1
ATOM 1781 O O . ASN B 1 107 ? -16.901 21.387 59.069 1.00 70.59 107 ASN B O 1
ATOM 1786 N N . LYS B 1 108 ? -18.197 20.193 57.641 1.00 70.97 108 LYS B N 1
ATOM 1787 C CA . LYS B 1 108 ? -17.763 18.884 58.134 1.00 71.35 108 LYS B CA 1
ATOM 1788 C C . LYS B 1 108 ? -16.688 18.221 57.274 1.00 71.46 108 LYS B C 1
ATOM 1789 O O . LYS B 1 108 ? -16.047 17.258 57.704 1.00 71.55 108 LYS B O 1
ATOM 1795 N N . THR B 1 109 ? -16.470 18.753 56.075 1.00 71.60 109 THR B N 1
ATOM 1796 C CA . THR B 1 109 ? -15.552 18.135 55.120 1.00 71.70 109 THR B CA 1
ATOM 1797 C C . THR B 1 109 ? -14.291 18.973 54.946 1.00 71.49 109 THR B C 1
ATOM 1798 O O . THR B 1 109 ? -13.161 18.476 55.073 1.00 71.38 109 THR B O 1
ATOM 1802 N N . SER B 1 110 ? -14.501 20.251 54.646 1.00 71.21 110 SER B N 1
ATOM 1803 C CA . SER B 1 110 ? -13.409 21.152 54.307 1.00 70.99 110 SER B CA 1
ATOM 1804 C C . SER B 1 110 ? -13.368 22.398 55.204 1.00 70.56 110 SER B C 1
ATOM 1805 O O . SER B 1 110 ? -14.249 22.614 56.041 1.00 70.61 110 SER B O 1
ATOM 1808 N N . PHE B 1 111 ? -12.323 23.200 55.031 1.00 70.10 111 PHE B N 1
ATOM 1809 C CA . PHE B 1 111 ? -12.293 24.557 55.561 1.00 69.70 111 PHE B CA 1
ATOM 1810 C C . PHE B 1 111 ? -12.166 25.500 54.365 1.00 69.36 111 PHE B C 1
ATOM 1811 O O . PHE B 1 111 ? -11.115 25.545 53.718 1.00 68.98 111 PHE B O 1
ATOM 1819 N N . PRO B 1 112 ? -13.256 26.220 54.038 1.00 69.47 112 PRO B N 1
ATOM 1820 C CA . PRO B 1 112 ? -13.247 27.118 52.879 1.00 69.55 112 PRO B CA 1
ATOM 1821 C C . PRO B 1 112 ? -12.254 28.262 53.057 1.00 69.70 112 PRO B C 1
ATOM 1822 O O . PRO B 1 112 ? -12.118 28.805 54.159 1.00 69.67 112 PRO B O 1
ATOM 1826 N N . LEU B 1 113 ? -11.562 28.617 51.980 1.00 69.92 113 LEU B N 1
ATOM 1827 C CA . LEU B 1 113 ? -10.586 29.705 52.033 1.00 70.13 113 LEU B CA 1
ATOM 1828 C C . LEU B 1 113 ? -11.207 31.096 51.845 1.00 70.30 113 LEU B C 1
ATOM 1829 O O . LEU B 1 113 ? -10.501 32.103 51.917 1.00 70.50 113 LEU B O 1
ATOM 1834 N N . GLN B 1 114 ? -12.527 31.142 51.630 1.00 70.58 114 GLN B N 1
ATOM 1835 C CA . GLN B 1 114 ? -13.295 32.400 51.573 1.00 70.71 114 GLN B CA 1
ATOM 1836 C C . GLN B 1 114 ? -13.218 33.150 52.894 1.00 70.71 114 GLN B C 1
ATOM 1837 O O . GLN B 1 114 ? -13.520 34.340 52.963 1.00 70.92 114 GLN B O 1
ATOM 1839 N N . ASN B 1 115 ? -12.814 32.435 53.940 1.00 70.82 115 ASN B N 1
ATOM 1840 C CA . ASN B 1 115 ? -12.684 32.992 55.281 1.00 70.62 115 ASN B CA 1
ATOM 1841 C C . ASN B 1 115 ? -11.547 34.011 55.444 1.00 70.44 115 ASN B C 1
ATOM 1842 O O . ASN B 1 115 ? -11.585 34.830 56.359 1.00 70.74 115 ASN B O 1
ATOM 1847 N N . PHE B 1 116 ? -10.559 33.973 54.551 1.00 70.17 116 PHE B N 1
ATOM 1848 C CA . PHE B 1 116 ? -9.473 34.962 54.538 1.00 69.76 116 PHE B CA 1
ATOM 1849 C C . PHE B 1 116 ? -9.476 35.797 53.265 1.00 69.46 116 PHE B C 1
ATOM 1850 O O . PHE B 1 116 ? -9.538 35.256 52.158 1.00 69.61 116 PHE B O 1
ATOM 1858 N N . HIS B 1 117 ? -9.411 37.114 53.434 1.00 69.12 117 HIS B N 1
ATOM 1859 C CA . HIS B 1 117 ? -9.263 38.045 52.320 1.00 68.64 117 HIS B CA 1
ATOM 1860 C C . HIS B 1 117 ? -7.786 38.184 51.930 1.00 67.76 117 HIS B C 1
ATOM 1861 O O . HIS B 1 117 ? -6.893 37.880 52.728 1.00 67.85 117 HIS B O 1
ATOM 1868 N N . ASP B 1 118 ? -7.541 38.638 50.700 1.00 66.56 118 ASP B N 1
ATOM 1869 C CA . ASP B 1 118 ? -6.190 38.760 50.135 1.00 65.27 118 ASP B CA 1
ATOM 1870 C C . ASP B 1 118 ? -5.296 39.710 50.935 1.00 63.96 118 ASP B C 1
ATOM 1871 O O . ASP B 1 118 ? -4.098 39.465 51.089 1.00 63.82 118 ASP B O 1
ATOM 1876 N N . HIS B 1 119 ? -5.889 40.798 51.424 1.00 62.29 119 HIS B N 1
ATOM 1877 C CA . HIS B 1 119 ? -5.179 41.803 52.207 1.00 60.65 119 HIS B CA 1
ATOM 1878 C C . HIS B 1 119 ? -4.608 41.213 53.488 1.00 58.65 119 HIS B C 1
ATOM 1879 O O . HIS B 1 119 ? -3.471 41.513 53.851 1.00 58.58 119 HIS B O 1
ATOM 1886 N N . GLN B 1 120 ? -5.399 40.377 54.160 1.00 56.22 120 GLN B N 1
ATOM 1887 C CA . GLN B 1 120 ? -4.960 39.678 55.373 1.00 54.30 120 GLN B CA 1
ATOM 1888 C C . GLN B 1 120 ? -3.760 38.768 55.101 1.00 52.01 120 GLN B C 1
ATOM 1889 O O . GLN B 1 120 ? -2.798 38.761 55.860 1.00 51.63 120 GLN B O 1
ATOM 1895 N N . ILE B 1 121 ? -3.834 38.008 54.009 1.00 49.92 121 ILE B N 1
ATOM 1896 C CA . ILE B 1 121 ? -2.738 37.137 53.550 1.00 47.59 121 ILE B CA 1
ATOM 1897 C C . ILE B 1 121 ? -1.459 37.930 53.298 1.00 45.83 121 ILE B C 1
ATOM 1898 O O . ILE B 1 121 ? -0.411 37.609 53.848 1.00 45.14 121 ILE B O 1
ATOM 1903 N N . GLU B 1 122 ? -1.548 38.970 52.476 1.00 44.53 122 GLU B N 1
ATOM 1904 C CA . GLU B 1 122 ? -0.366 39.784 52.170 1.00 44.00 122 GLU B CA 1
ATOM 1905 C C . GLU B 1 122 ? 0.236 40.392 53.449 1.00 42.13 122 GLU B C 1
ATOM 1906 O O . GLU B 1 122 ? 1.457 40.381 53.629 1.00 41.54 122 GLU B O 1
ATOM 1912 N N . HIS B 1 123 ? -0.625 40.854 54.359 1.00 40.66 123 HIS B N 1
ATOM 1913 C CA . HIS B 1 123 ? -0.175 41.306 55.696 1.00 39.64 123 HIS B CA 1
ATOM 1914 C C . HIS B 1 123 ? 0.629 40.217 56.440 1.00 38.79 123 HIS B C 1
ATOM 1915 O O . HIS B 1 123 ? 1.709 40.481 56.974 1.00 38.05 123 HIS B O 1
ATOM 1922 N N . MET B 1 124 ? 0.103 38.993 56.445 1.00 38.61 124 MET B N 1
ATOM 1923 C CA . MET B 1 124 ? 0.769 37.838 57.079 1.00 38.95 124 MET B CA 1
ATOM 1924 C C . MET B 1 124 ? 2.163 37.539 56.511 1.00 38.25 124 MET B C 1
ATOM 1925 O O . MET B 1 124 ? 3.108 37.288 57.259 1.00 37.88 124 MET B O 1
ATOM 1930 N N . LYS B 1 125 ? 2.292 37.589 55.186 1.00 38.52 125 LYS B N 1
ATOM 1931 C CA . LYS B 1 125 ? 3.605 37.416 54.517 1.00 38.51 125 LYS B CA 1
ATOM 1932 C C . LYS B 1 125 ? 4.593 38.484 54.950 1.00 37.48 125 LYS B C 1
ATOM 1933 O O . LYS B 1 125 ? 5.752 38.186 55.233 1.00 37.41 125 LYS B O 1
ATOM 1939 N N . GLN B 1 126 ? 4.121 39.733 55.009 1.00 36.87 126 GLN B N 1
ATOM 1940 C CA . GLN B 1 126 ? 4.950 40.845 55.481 1.00 36.59 126 GLN B CA 1
ATOM 1941 C C . GLN B 1 126 ? 5.419 40.640 56.915 1.00 36.15 126 GLN B C 1
ATOM 1942 O O . GLN B 1 126 ? 6.592 40.852 57.214 1.00 36.08 126 GLN B O 1
ATOM 1948 N N . VAL B 1 127 ? 4.510 40.215 57.799 1.00 35.50 127 VAL B N 1
ATOM 1949 C CA . VAL B 1 127 ? 4.876 39.950 59.207 1.00 34.48 127 VAL B CA 1
ATOM 1950 C C . VAL B 1 127 ? 5.925 38.836 59.293 1.00 34.06 127 VAL B C 1
ATOM 1951 O O . VAL B 1 127 ? 6.908 38.944 59.991 1.00 33.73 127 VAL B O 1
ATOM 1955 N N . LYS B 1 128 ? 5.678 37.745 58.594 1.00 35.05 128 LYS B N 1
ATOM 1956 C CA . LYS B 1 128 ? 6.615 36.619 58.527 1.00 35.88 128 LYS B CA 1
ATOM 1957 C C . LYS B 1 128 ? 7.993 37.106 58.012 1.00 34.98 128 LYS B C 1
ATOM 1958 O O . LYS B 1 128 ? 9.003 36.953 58.682 1.00 34.25 128 LYS B O 1
ATOM 1964 N N . ALA B 1 129 ? 8.006 37.772 56.863 1.00 35.25 129 ALA B N 1
ATOM 1965 C CA . ALA B 1 129 ? 9.243 38.379 56.325 1.00 35.33 129 ALA B CA 1
ATOM 1966 C C . ALA B 1 129 ? 9.941 39.367 57.285 1.00 35.78 129 ALA B C 1
ATOM 1967 O O . ALA B 1 129 ? 11.176 39.526 57.236 1.00 35.78 129 ALA B O 1
ATOM 1969 N N . GLN B 1 130 ? 9.172 40.011 58.177 1.00 35.26 130 GLN B N 1
ATOM 1970 C CA . GLN B 1 130 ? 9.756 40.893 59.204 1.00 34.86 130 GLN B CA 1
ATOM 1971 C C . GLN B 1 130 ? 10.241 40.113 60.416 1.00 35.15 130 GLN B C 1
ATOM 1972 O O . GLN B 1 130 ? 10.635 40.699 61.422 1.00 35.13 130 GLN B O 1
ATOM 1978 N N . ASP B 1 131 ? 10.220 38.780 60.299 1.00 35.98 131 ASP B N 1
ATOM 1979 C CA . ASP B 1 131 ? 10.605 37.837 61.376 1.00 36.10 131 ASP B CA 1
ATOM 1980 C C . ASP B 1 131 ? 9.610 37.812 62.548 1.00 35.43 131 ASP B C 1
ATOM 1981 O O . ASP B 1 131 ? 9.997 37.654 63.697 1.00 34.60 131 ASP B O 1
ATOM 1986 N N . GLY B 1 132 ? 8.324 37.964 62.222 1.00 34.69 132 GLY B N 1
ATOM 1987 C CA . GLY B 1 132 ? 7.259 37.831 63.196 1.00 34.86 132 GLY B CA 1
ATOM 1988 C C . GLY B 1 132 ? 6.794 36.389 63.327 1.00 35.24 132 GLY B C 1
ATOM 1989 O O . GLY B 1 132 ? 7.124 35.536 62.499 1.00 34.88 132 GLY B O 1
ATOM 1990 N N . ILE B 1 133 ? 6.030 36.133 64.381 1.00 35.34 133 ILE B N 1
ATOM 1991 C CA . ILE B 1 133 ? 5.370 34.854 64.603 1.00 35.43 133 ILE B CA 1
ATOM 1992 C C . ILE B 1 133 ? 3.934 35.045 64.173 1.00 35.20 133 ILE B C 1
ATOM 1993 O O . ILE B 1 133 ? 3.196 35.837 64.755 1.00 35.74 133 ILE B O 1
ATOM 1998 N N . CYS B 1 134 ? 3.542 34.323 63.135 1.00 35.10 134 CYS B N 1
ATOM 1999 C CA . CYS B 1 134 ? 2.291 34.563 62.474 1.00 34.93 134 CYS B CA 1
ATOM 2000 C C . CYS B 1 134 ? 1.610 33.220 62.176 1.00 35.63 134 CYS B C 1
ATOM 2001 O O . CYS B 1 134 ? 2.283 32.249 61.840 1.00 35.51 134 CYS B O 1
ATOM 2004 N N . PHE B 1 135 ? 0.282 33.167 62.303 1.00 35.73 135 PHE B N 1
ATOM 2005 C CA . PHE B 1 135 ? -0.449 31.906 62.167 1.00 36.00 135 PHE B CA 1
ATOM 2006 C C . PHE B 1 135 ? -1.941 32.163 62.090 1.00 36.24 135 PHE B C 1
ATOM 2007 O O . PHE B 1 135 ? -2.373 33.310 62.065 1.00 36.08 135 PHE B O 1
ATOM 2015 N N . VAL B 1 136 ? -2.717 31.088 61.988 1.00 37.24 136 VAL B N 1
ATOM 2016 C CA . VAL B 1 136 ? -4.172 31.151 62.074 1.00 37.64 136 VAL B CA 1
ATOM 2017 C C . VAL B 1 136 ? -4.677 30.106 63.068 1.00 37.49 136 VAL B C 1
ATOM 2018 O O . VAL B 1 136 ? -4.096 29.037 63.222 1.00 37.48 136 VAL B O 1
ATOM 2022 N N . ILE B 1 137 ? -5.743 30.452 63.767 1.00 37.77 137 ILE B N 1
ATOM 2023 C CA . ILE B 1 137 ? -6.397 29.533 64.675 1.00 37.79 137 ILE B CA 1
ATOM 2024 C C . ILE B 1 137 ? -7.701 29.153 63.991 1.00 38.75 137 ILE B C 1
ATOM 2025 O O . ILE B 1 137 ? -8.497 30.026 63.635 1.00 37.71 137 ILE B O 1
ATOM 2030 N N . ILE B 1 138 ? -7.902 27.848 63.819 1.00 40.05 138 ILE B N 1
ATOM 2031 C CA . ILE B 1 138 ? -9.075 27.326 63.100 1.00 41.31 138 ILE B CA 1
ATOM 2032 C C . ILE B 1 138 ? -9.964 26.480 63.996 1.00 42.03 138 ILE B C 1
ATOM 2033 O O . ILE B 1 138 ? -9.522 25.506 64.576 1.00 42.09 138 ILE B O 1
ATOM 2038 N N . SER B 1 139 ? -11.215 26.888 64.119 1.00 44.07 139 SER B N 1
ATOM 2039 C CA . SER B 1 139 ? -12.207 26.098 64.813 1.00 46.37 139 SER B CA 1
ATOM 2040 C C . SER B 1 139 ? -13.041 25.323 63.778 1.00 47.70 139 SER B C 1
ATOM 2041 O O . SER B 1 139 ? -13.924 25.880 63.108 1.00 47.74 139 SER B O 1
ATOM 2044 N N . ALA B 1 140 ? -12.718 24.040 63.638 1.00 48.93 140 ALA B N 1
ATOM 2045 C CA . ALA B 1 140 ? -13.383 23.168 62.681 1.00 50.30 140 ALA B CA 1
ATOM 2046 C C . ALA B 1 140 ? -13.313 21.719 63.134 1.00 51.19 140 ALA B C 1
ATOM 2047 O O . ALA B 1 140 ? -12.364 21.316 63.826 1.00 51.26 140 ALA B O 1
ATOM 2049 N N . PHE B 1 141 ? -14.330 20.948 62.729 1.00 52.48 141 PHE B N 1
ATOM 2050 C CA . PHE B 1 141 ? -14.359 19.488 62.881 1.00 52.85 141 PHE B CA 1
ATOM 2051 C C . PHE B 1 141 ? -14.339 19.073 64.339 1.00 53.45 141 PHE B C 1
ATOM 2052 O O . PHE B 1 141 ? -13.621 18.134 64.719 1.00 53.75 141 PHE B O 1
ATOM 2060 N N . ASP B 1 142 ? -15.132 19.785 65.140 1.00 54.13 142 ASP B N 1
ATOM 2061 C CA . ASP B 1 142 ? -15.110 19.699 66.612 1.00 54.80 142 ASP B CA 1
ATOM 2062 C C . ASP B 1 142 ? -13.734 19.870 67.252 1.00 54.10 142 ASP B C 1
ATOM 2063 O O . ASP B 1 142 ? -13.511 19.437 68.383 1.00 54.50 142 ASP B O 1
ATOM 2068 N N . GLN B 1 143 ? -12.812 20.504 66.538 1.00 53.23 143 GLN B N 1
ATOM 2069 C CA . GLN B 1 143 ? -11.503 20.784 67.103 1.00 51.81 143 GLN B CA 1
ATOM 2070 C C . GLN B 1 143 ? -11.058 22.228 66.881 1.00 50.17 143 GLN B C 1
ATOM 2071 O O . GLN B 1 143 ? -11.730 23.006 66.200 1.00 49.74 143 GLN B O 1
ATOM 2077 N N . VAL B 1 144 ? -9.937 22.585 67.500 1.00 48.29 144 VAL B N 1
ATOM 2078 C CA . VAL B 1 144 ? -9.322 23.890 67.310 1.00 46.21 144 VAL B CA 1
ATOM 2079 C C . VAL B 1 144 ? -7.884 23.639 66.852 1.00 44.98 144 VAL B C 1
ATOM 2080 O O . VAL B 1 144 ? -7.163 22.850 67.472 1.00 44.24 144 VAL B 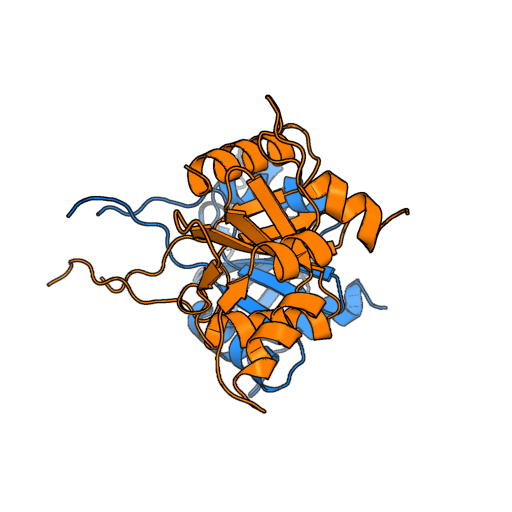O 1
ATOM 2084 N N . TYR B 1 145 ? -7.498 24.284 65.747 1.00 43.49 145 TYR B N 1
ATOM 2085 C CA . TYR B 1 145 ? -6.169 24.097 65.136 1.00 42.93 145 TYR B CA 1
ATOM 2086 C C . TYR B 1 145 ? -5.309 25.360 65.055 1.00 41.79 145 TYR B C 1
ATOM 2087 O O . TYR B 1 145 ? -5.798 26.438 64.763 1.00 40.62 145 TYR B O 1
ATOM 2096 N N . PHE B 1 146 ? -4.021 25.172 65.313 1.00 41.51 146 PHE B N 1
ATOM 2097 C CA . PHE B 1 146 ? -2.968 26.152 65.125 1.00 41.47 146 PHE B CA 1
ATOM 2098 C C . PHE B 1 146 ? -2.306 25.808 63.782 1.00 42.17 146 PHE B C 1
ATOM 2099 O O . PHE B 1 146 ? -1.608 24.803 63.677 1.00 42.14 146 PHE B O 1
ATOM 2107 N N . LEU B 1 147 ? -2.552 26.633 62.758 1.00 42.85 147 LEU B N 1
ATOM 2108 C CA . LEU B 1 147 ? -1.915 26.474 61.444 1.00 43.36 147 LEU B CA 1
ATOM 2109 C C . LEU B 1 147 ? -0.866 27.561 61.182 1.00 43.85 147 LEU B C 1
ATOM 2110 O O . LEU B 1 147 ? -1.206 28.734 61.024 1.00 44.06 147 LEU B O 1
ATOM 2115 N N . GLU B 1 148 ? 0.406 27.169 61.152 1.00 44.94 148 GLU B N 1
ATOM 2116 C CA . GLU B 1 148 ? 1.506 28.068 60.784 1.00 45.90 148 GLU B CA 1
ATOM 2117 C C . GLU B 1 148 ? 1.195 28.811 59.489 1.00 46.00 148 GLU B C 1
ATOM 2118 O O . GLU B 1 148 ? 0.562 28.252 58.590 1.00 45.69 148 GLU B O 1
ATOM 2124 N N . ALA B 1 149 ? 1.614 30.076 59.410 1.00 46.43 149 ALA B N 1
ATOM 2125 C CA . ALA B 1 149 ? 1.340 30.903 58.239 1.00 47.34 149 ALA B CA 1
ATOM 2126 C C . ALA B 1 149 ? 2.079 30.334 57.022 1.00 48.16 149 ALA B C 1
ATOM 2127 O O . ALA B 1 149 ? 1.569 30.388 55.916 1.00 47.85 149 ALA B O 1
ATOM 2129 N N . ASP B 1 150 ? 3.277 29.795 57.264 1.00 50.08 150 ASP B N 1
ATOM 2130 C CA . ASP B 1 150 ? 3.978 28.863 56.365 1.00 51.95 150 ASP B CA 1
ATOM 2131 C C . ASP B 1 150 ? 3.032 27.966 55.592 1.00 52.25 150 ASP B C 1
ATOM 2132 O O . ASP B 1 150 ? 3.023 27.955 54.356 1.00 52.64 150 ASP B O 1
ATOM 2137 N N . LYS B 1 151 ? 2.247 27.202 56.347 1.00 52.29 151 LYS B N 1
ATOM 2138 C CA . LYS B 1 151 ? 1.332 26.224 55.792 1.00 52.27 151 LYS B CA 1
ATOM 2139 C C . LYS B 1 151 ? 0.122 26.850 55.119 1.00 52.15 151 LYS B C 1
ATOM 2140 O O . LYS B 1 151 ? -0.358 26.317 54.122 1.00 52.32 151 LYS B O 1
ATOM 2146 N N . LEU B 1 152 ? -0.377 27.966 55.653 1.00 51.85 152 LEU B N 1
ATOM 2147 C CA . LEU B 1 152 ? -1.522 28.637 55.040 1.00 51.67 152 LEU B CA 1
ATOM 2148 C C . LEU B 1 152 ? -1.175 29.261 53.681 1.00 52.32 152 LEU B C 1
ATOM 2149 O O . LEU B 1 152 ? -2.040 29.346 52.792 1.00 52.21 152 LEU B O 1
ATOM 2154 N N . PHE B 1 153 ? 0.076 29.704 53.529 1.00 52.60 153 PHE B N 1
ATOM 2155 C CA . PHE B 1 153 ? 0.517 30.316 52.273 1.00 53.30 153 PHE B CA 1
ATOM 2156 C C . PHE B 1 153 ? 0.475 29.286 51.137 1.00 54.66 153 PHE B C 1
ATOM 2157 O O . PHE B 1 153 ? 0.011 29.603 50.032 1.00 54.65 153 PHE B O 1
ATOM 2165 N N . TYR B 1 154 ? 0.898 28.050 51.436 1.00 56.10 154 TYR B N 1
ATOM 2166 C CA . TYR B 1 154 ? 0.765 26.935 50.500 1.00 57.48 154 TYR B CA 1
ATOM 2167 C C . TYR B 1 154 ? -0.661 26.749 49.972 1.00 58.16 154 TYR B C 1
ATOM 2168 O O . TYR B 1 154 ? -0.870 26.778 48.761 1.00 58.56 154 TYR B O 1
ATOM 2177 N N . PHE B 1 155 ? -1.627 26.522 50.863 1.00 59.02 155 PHE B N 1
ATOM 2178 C CA . PHE B 1 155 ? -3.018 26.299 50.451 1.00 60.07 155 PHE B CA 1
ATOM 2179 C C . PHE B 1 155 ? -3.609 27.513 49.736 1.00 60.75 155 PHE B C 1
ATOM 2180 O O . PHE B 1 155 ? -4.465 27.368 48.864 1.00 61.09 155 PHE B O 1
ATOM 2188 N N . TRP B 1 156 ? -3.154 28.705 50.113 1.00 61.63 156 TRP B N 1
ATOM 2189 C CA . TRP B 1 156 ? -3.559 29.938 49.435 1.00 62.53 156 TRP B CA 1
ATOM 2190 C C . TRP B 1 156 ? -2.966 30.053 48.026 1.00 64.16 156 TRP B C 1
ATOM 2191 O O . TRP B 1 156 ? -3.662 30.451 47.081 1.00 64.15 156 TRP B O 1
ATOM 2202 N N . ASP B 1 157 ? -1.674 29.737 47.914 1.00 66.18 157 ASP B N 1
ATOM 2203 C CA . ASP B 1 157 ? -0.963 29.761 46.639 1.00 68.56 157 ASP B CA 1
ATOM 2204 C C . ASP B 1 157 ? -1.296 28.567 45.744 1.00 70.16 157 ASP B C 1
ATOM 2205 O O . ASP B 1 157 ? -0.991 28.594 44.558 1.00 70.73 157 ASP B O 1
ATOM 2210 N N . ARG B 1 158 ? -1.919 27.531 46.312 1.00 72.06 158 ARG B N 1
ATOM 2211 C CA . ARG B 1 158 ? -2.466 26.417 45.529 1.00 73.81 158 ARG B CA 1
ATOM 2212 C C . ARG B 1 158 ? -3.791 26.797 44.852 1.00 75.07 158 ARG B C 1
ATOM 2213 O O . ARG B 1 158 ? -4.540 25.927 44.391 1.00 75.39 158 ARG B O 1
ATOM 2215 N N . LYS B 1 159 ? -4.069 28.100 44.802 1.00 76.51 159 LYS B N 1
ATOM 2216 C CA . LYS B 1 159 ? -5.133 28.655 43.966 1.00 77.88 159 LYS B CA 1
ATOM 2217 C C . LYS B 1 159 ? -4.519 29.647 42.979 1.00 79.18 159 LYS B C 1
ATOM 2218 O O . LYS B 1 159 ? -4.987 29.790 41.838 1.00 79.40 159 LYS B O 1
ATOM 2224 N N . GLU B 1 160 ? -3.464 30.325 43.432 1.00 80.47 160 GLU B N 1
ATOM 2225 C CA . GLU B 1 160 ? -2.767 31.338 42.629 1.00 81.47 160 GLU B CA 1
ATOM 2226 C C . GLU B 1 160 ? -1.558 30.734 41.881 1.00 82.00 160 GLU B C 1
ATOM 2227 O O . GLU B 1 160 ? -0.530 31.396 41.683 1.00 82.21 160 GLU B O 1
ATOM 2233 N N . LYS B 1 161 ? -1.702 29.469 41.482 1.00 82.48 161 LYS B N 1
ATOM 2234 C CA . LYS B 1 161 ? -0.705 28.727 40.703 1.00 82.90 161 LYS B CA 1
ATOM 2235 C C . LYS B 1 161 ? -1.437 27.554 40.062 1.00 83.24 161 LYS B C 1
ATOM 2236 O O . LYS B 1 161 ? -1.208 27.216 38.896 1.00 83.46 161 LYS B O 1
ATOM 2239 N N . ASN B 1 162 ? -2.318 26.941 40.849 1.00 83.46 162 ASN B N 1
ATOM 2240 C CA . ASN B 1 162 ? -3.269 25.950 40.359 1.00 83.67 162 ASN B CA 1
ATOM 2241 C C . ASN B 1 162 ? -4.680 26.545 40.416 1.00 83.69 162 ASN 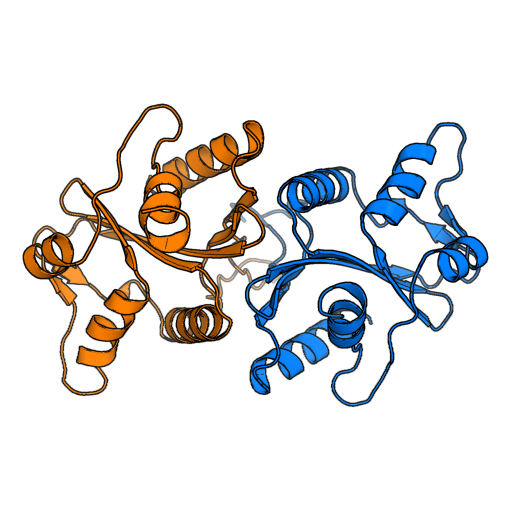B C 1
ATOM 2242 O O . ASN B 1 162 ? -4.902 27.657 39.924 1.00 83.65 162 ASN B O 1
ATOM 2244 N N . GLY B 1 163 ? -5.622 25.823 41.022 1.00 83.67 163 GLY B N 1
ATOM 2245 C CA . GLY B 1 163 ? -6.989 26.319 41.148 1.00 83.51 163 GLY B CA 1
ATOM 2246 C C . GLY B 1 163 ? -7.925 25.424 41.937 1.00 83.41 163 GLY B C 1
ATOM 2247 O O . GLY B 1 163 ? -8.370 24.384 41.435 1.00 83.56 163 GLY B O 1
ATOM 2248 N N . ARG B 1 164 ? -8.205 25.826 43.178 1.00 82.94 164 ARG B N 1
ATOM 2249 C CA . ARG B 1 164 ? -9.306 25.267 43.977 1.00 82.42 164 ARG B CA 1
ATOM 2250 C C . ARG B 1 164 ? -9.959 26.405 44.814 1.00 82.09 164 ARG B C 1
ATOM 2251 O O . ARG B 1 164 ? -10.655 27.229 44.211 1.00 82.34 164 ARG B O 1
ATOM 2253 N N . LYS B 1 165 ? -9.799 26.504 46.144 1.00 81.17 165 LYS B N 1
ATOM 2254 C CA . LYS B 1 165 ? -9.292 25.488 47.070 1.00 80.38 165 LYS B CA 1
ATOM 2255 C C . LYS B 1 165 ? -9.926 25.702 48.454 1.00 80.17 165 LYS B C 1
ATOM 2256 O O . LYS B 1 165 ? -10.365 26.805 48.809 1.00 80.02 165 LYS B O 1
ATOM 2262 N N . SER B 1 166 ? -9.990 24.615 49.211 1.00 79.75 166 SER B N 1
ATOM 2263 C CA . SER B 1 166 ? -10.392 24.625 50.600 1.00 79.23 166 SER B CA 1
ATOM 2264 C C . SER B 1 166 ? -9.418 23.690 51.309 1.00 78.82 166 SER B C 1
ATOM 2265 O O . SER B 1 166 ? -8.635 22.997 50.652 1.00 78.82 166 SER B O 1
ATOM 2268 N N . ILE B 1 167 ? -9.440 23.694 52.630 1.00 78.21 167 ILE B N 1
ATOM 2269 C CA . ILE B 1 167 ? -8.626 22.747 53.352 1.00 77.68 167 ILE B CA 1
ATOM 2270 C C . ILE B 1 167 ? -9.453 21.651 53.971 1.00 77.21 167 ILE B C 1
ATOM 2271 O O . ILE B 1 167 ? -10.532 21.887 54.500 1.00 77.05 167 ILE B O 1
ATOM 2276 N N . ARG B 1 168 ? -8.939 20.436 53.867 1.00 20.00 168 ARG B N 1
ATOM 2277 C CA . ARG B 1 168 ? -9.758 19.248 53.945 1.00 20.00 168 ARG B CA 1
ATOM 2278 C C . ARG B 1 168 ? -9.341 18.505 55.181 1.00 20.00 168 ARG B C 1
ATOM 2279 O O . ARG B 1 168 ? -8.156 18.358 55.453 1.00 74.40 168 ARG B O 1
ATOM 2287 N N . LYS B 1 169 ? -10.320 18.041 55.935 1.00 73.82 169 LYS B N 1
ATOM 2288 C CA . LYS B 1 169 ? -10.029 17.485 57.233 1.00 73.19 169 LYS B CA 1
ATOM 2289 C C . LYS B 1 169 ? -8.618 16.920 57.241 1.00 72.59 169 LYS B C 1
ATOM 2290 O O . LYS B 1 169 ? -7.815 17.285 58.086 1.00 72.51 169 LYS B O 1
ATOM 2296 N N . ASP B 1 170 ? -8.311 16.039 56.297 1.00 71.79 170 ASP B N 1
ATOM 2297 C CA . ASP B 1 170 ? -7.026 15.335 56.343 1.00 71.08 170 ASP B CA 1
ATOM 2298 C C . ASP B 1 170 ? -5.838 16.248 56.044 1.00 70.44 170 ASP B C 1
ATOM 2299 O O . ASP B 1 170 ? -4.756 16.072 56.615 1.00 70.27 170 ASP B O 1
ATOM 2301 N N . GLU B 1 171 ? -6.036 17.214 55.146 1.00 69.68 171 GLU B N 1
ATOM 2302 C CA . GLU B 1 171 ? -4.979 18.175 54.805 1.00 68.89 171 GLU B CA 1
ATOM 2303 C C . GLU B 1 171 ? -4.630 19.035 56.026 1.00 68.13 171 GLU B C 1
ATOM 2304 O O . GLU B 1 171 ? -3.449 19.242 56.334 1.00 68.09 171 GLU B O 1
ATOM 2306 N N . LEU B 1 172 ? -5.668 19.495 56.726 1.00 67.10 172 LEU B N 1
ATOM 2307 C CA . LEU B 1 172 ? -5.521 20.269 57.962 1.00 66.14 172 LEU B CA 1
ATOM 2308 C C . LEU B 1 172 ? -4.983 19.430 59.123 1.00 65.90 172 LEU B C 1
ATOM 2309 O O . LEU B 1 172 ? -3.988 19.810 59.746 1.00 65.49 172 LEU B O 1
ATOM 2314 N N . GLU B 1 173 ? -5.625 18.287 59.390 1.00 65.63 173 GLU B N 1
ATOM 2315 C CA . GLU B 1 173 ? -5.236 17.400 60.498 1.00 65.35 173 GLU B CA 1
ATOM 2316 C C . GLU B 1 173 ? -3.779 16.963 60.369 1.00 65.38 173 GLU B C 1
ATOM 2317 O O . GLU B 1 173 ? -3.105 16.674 61.373 1.00 65.25 173 GLU B O 1
ATOM 2319 N N . GLU B 1 174 ? -3.298 16.942 59.127 1.00 65.16 174 GLU B N 1
ATOM 2320 C CA . GLU B 1 174 ? -1.930 16.546 58.826 1.00 65.12 174 GLU B CA 1
ATOM 2321 C C . GLU B 1 174 ? -0.940 17.705 58.980 1.00 64.34 174 GLU B C 1
ATOM 2322 O O . GLU B 1 174 ? 0.212 17.481 59.339 1.00 64.25 174 GLU B O 1
ATOM 2328 N N . THR B 1 175 ? -1.393 18.935 58.722 1.00 63.52 175 THR B N 1
ATOM 2329 C CA . THR B 1 175 ? -0.507 20.116 58.747 1.00 62.53 175 THR B CA 1
ATOM 2330 C C . THR B 1 175 ? -0.602 21.012 59.993 1.00 61.43 175 THR B C 1
ATOM 2331 O O . THR B 1 175 ? 0.376 21.658 60.351 1.00 61.31 175 THR B O 1
ATOM 2335 N N . ALA B 1 176 ? -1.766 21.038 60.645 1.00 60.28 176 ALA B N 1
ATOM 2336 C CA . ALA B 1 176 ? -2.024 21.921 61.797 1.00 58.65 176 ALA B CA 1
ATOM 2337 C C . ALA B 1 176 ? -1.774 21.243 63.140 1.00 57.82 176 ALA B C 1
ATOM 2338 O O . ALA B 1 176 ? -1.644 20.023 63.212 1.00 57.86 176 ALA B O 1
ATOM 2340 N N . TYR B 1 177 ? -1.698 22.041 64.202 1.00 56.51 177 TYR B N 1
ATOM 2341 C CA . TYR B 1 177 ? -1.519 21.523 65.563 1.00 55.29 177 TYR B CA 1
ATOM 2342 C C . TYR B 1 177 ? -2.809 21.649 66.356 1.00 53.96 177 TYR B C 1
ATOM 2343 O O . TYR B 1 177 ? -3.414 22.734 66.392 1.00 53.41 177 TYR B O 1
ATOM 2352 N N . PRO B 1 178 ? -3.250 20.533 66.979 1.00 52.56 178 PRO B N 1
ATOM 2353 C CA . PRO B 1 178 ? -4.457 20.594 67.781 1.00 51.36 178 PRO B CA 1
ATOM 2354 C C . PRO B 1 178 ? -4.156 21.432 69.021 1.00 50.20 178 PRO B C 1
ATOM 2355 O O . PRO B 1 178 ? -3.108 21.255 69.661 1.00 49.93 178 PRO B O 1
ATOM 2359 N N . ILE B 1 179 ? -5.041 22.368 69.333 1.00 48.68 179 ILE B N 1
ATOM 2360 C CA . ILE B 1 179 ? -4.809 23.202 70.498 1.00 47.69 179 ILE B CA 1
ATOM 2361 C C . ILE B 1 179 ? -5.547 22.600 71.694 1.00 47.12 179 ILE B C 1
ATOM 2362 O O . ILE B 1 179 ? -6.697 22.164 71.571 1.00 47.19 179 ILE B O 1
ATOM 2367 N N . SER B 1 180 ? -4.850 22.556 72.829 1.00 46.31 180 SER B N 1
ATOM 2368 C CA . SER B 1 180 ? -5.400 22.102 74.103 1.00 45.42 180 SER B CA 1
ATOM 2369 C C . SER B 1 180 ? -6.507 23.040 74.543 1.00 44.24 180 SER B C 1
ATOM 2370 O O . SER B 1 180 ? -6.260 24.233 74.763 1.00 44.07 180 SER B O 1
ATOM 2373 N N . LEU B 1 181 ? -7.719 22.504 74.659 1.00 42.76 181 LEU B N 1
ATOM 2374 C CA . LEU B 1 181 ? -8.834 23.255 75.217 1.00 41.37 181 LEU B CA 1
ATOM 2375 C C . LEU B 1 181 ? -8.845 23.086 76.725 1.00 40.37 181 LEU B C 1
ATOM 2376 O O . LEU B 1 181 ? -8.524 22.019 77.234 1.00 40.64 181 LEU B O 1
ATOM 2381 N N . GLY B 1 182 ? -9.165 24.150 77.451 1.00 38.98 182 GLY B N 1
ATOM 2382 C CA . GLY B 1 182 ? -9.108 24.076 78.897 1.00 37.34 182 GLY B CA 1
ATOM 2383 C C . GLY B 1 182 ? -9.990 25.080 79.586 1.00 36.68 182 GLY B C 1
ATOM 2384 O O . GLY B 1 182 ? -10.795 25.768 78.966 1.00 35.73 182 GLY B O 1
ATOM 2385 N N . TYR B 1 183 ? -9.810 25.156 80.893 1.00 36.96 183 TYR B N 1
ATOM 2386 C CA . TYR B 1 183 ? -10.506 26.119 81.709 1.00 36.62 183 TYR B CA 1
ATOM 2387 C C . TYR B 1 183 ? -9.846 27.495 81.585 1.00 36.58 183 TYR B C 1
ATOM 2388 O O . TYR B 1 183 ? -10.494 28.491 81.223 1.00 36.75 183 TYR B O 1
ATOM 2397 N N . ALA B 1 184 ? -8.555 27.540 81.907 1.00 36.55 184 ALA B N 1
ATOM 2398 C CA . ALA B 1 184 ? -7.778 28.778 81.920 1.00 36.53 184 ALA B CA 1
ATOM 2399 C C . ALA B 1 184 ? -6.354 28.419 81.581 1.00 36.25 184 ALA B C 1
ATOM 2400 O O . ALA B 1 184 ? -5.700 27.769 82.396 1.00 37.73 184 ALA B O 1
ATOM 2402 N N . PRO B 1 185 ? -5.868 28.783 80.371 1.00 35.67 185 PRO B N 1
ATOM 2403 C CA . PRO B 1 185 ? -6.574 29.482 79.291 1.00 35.50 185 PRO B CA 1
ATOM 2404 C C . PRO B 1 185 ? -7.512 28.530 78.542 1.00 35.37 185 PRO B C 1
ATOM 2405 O O . PRO B 1 185 ? -7.270 27.319 78.521 1.00 35.09 185 PRO B O 1
ATOM 2409 N N . ARG B 1 186 ? -8.556 29.079 77.932 1.00 35.24 186 ARG B N 1
ATOM 2410 C CA . ARG B 1 186 ? -9.490 28.288 77.156 1.00 35.57 186 ARG B CA 1
ATOM 2411 C C . ARG B 1 186 ? -8.829 27.636 75.963 1.00 36.14 186 ARG B C 1
ATOM 2412 O O . ARG B 1 186 ? -8.966 26.428 75.754 1.00 36.10 186 ARG B O 1
ATOM 2420 N N . ILE B 1 187 ? -8.105 28.449 75.190 1.00 36.52 187 ILE B N 1
ATOM 2421 C CA . ILE B 1 187 ? -7.417 28.012 73.979 1.00 36.28 187 ILE B CA 1
ATOM 2422 C C . ILE B 1 187 ? -5.925 28.296 74.145 1.00 36.67 187 ILE B C 1
ATOM 2423 O O . ILE B 1 187 ? -5.441 29.419 73.906 1.00 36.43 187 ILE B O 1
ATOM 2428 N N . ASP B 1 188 ? -5.191 27.274 74.562 1.00 36.40 188 ASP B N 1
ATOM 2429 C CA . ASP B 1 188 ? -3.786 27.466 74.863 1.00 36.79 188 ASP B CA 1
ATOM 2430 C C . ASP B 1 188 ? -2.833 27.513 73.647 1.00 36.28 188 ASP B C 1
ATOM 2431 O O . ASP B 1 188 ? -1.967 26.642 73.487 1.00 35.79 188 ASP B O 1
ATOM 2435 N N . TYR B 1 189 ? -2.987 28.536 72.808 1.00 36.32 189 TYR B N 1
ATOM 2436 C CA . TYR B 1 189 ? -2.126 28.695 71.623 1.00 36.52 189 TYR B CA 1
ATOM 2437 C C . TYR B 1 189 ? -0.686 29.090 71.960 1.00 37.52 189 TYR B C 1
ATOM 2438 O O . TYR B 1 189 ? 0.235 28.794 71.196 1.00 37.35 189 TYR B O 1
ATOM 2447 N N . ILE B 1 190 ? -0.489 29.740 73.106 1.00 38.48 190 ILE B N 1
ATOM 2448 C CA . ILE B 1 190 ? 0.851 30.144 73.529 1.00 40.15 190 ILE B CA 1
ATOM 2449 C C . ILE B 1 190 ? 1.755 28.944 73.788 1.00 41.48 190 ILE B C 1
ATOM 2450 O O . ILE B 1 190 ? 2.982 29.014 73.601 1.00 41.86 190 ILE B O 1
ATOM 2455 N N . SER B 1 191 ? 1.146 27.848 74.226 1.00 42.39 191 SER B N 1
ATOM 2456 C CA . SER B 1 191 ? 1.870 26.598 74.384 1.00 43.57 191 SER B CA 1
ATOM 2457 C C . SER B 1 191 ? 2.446 26.110 73.050 1.00 43.85 191 SER B C 1
ATOM 2458 O O . SER B 1 191 ? 3.609 25.712 72.991 1.00 43.74 191 SER B O 1
ATOM 2461 N N . ILE B 1 192 ? 1.635 26.140 71.990 1.00 44.56 192 ILE B N 1
ATOM 2462 C CA . ILE B 1 192 ? 2.111 25.805 70.645 1.00 45.17 192 ILE B CA 1
ATOM 2463 C C . ILE B 1 192 ? 3.204 26.773 70.152 1.00 45.83 192 ILE B C 1
ATOM 2464 O O . ILE B 1 192 ? 4.185 26.341 69.546 1.00 44.82 192 ILE B O 1
ATOM 2469 N N . ILE B 1 193 ? 3.019 28.074 70.402 1.00 47.00 193 ILE B N 1
ATOM 2470 C CA . ILE B 1 193 ? 4.040 29.080 70.072 1.00 48.41 193 ILE B CA 1
ATOM 2471 C C . ILE B 1 193 ? 5.383 28.739 70.753 1.00 50.35 193 ILE B C 1
ATOM 2472 O O . ILE B 1 193 ? 6.435 28.731 70.102 1.00 50.06 193 ILE B O 1
ATOM 2477 N N . GLU B 1 194 ? 5.316 28.444 72.052 1.00 52.60 194 GLU B N 1
ATOM 2478 C CA . GLU B 1 194 ? 6.449 27.982 72.847 1.00 55.23 194 GLU B CA 1
ATOM 2479 C C . GLU B 1 194 ? 7.204 26.804 72.230 1.00 56.97 194 GLU B C 1
ATOM 2480 O O . GLU B 1 194 ? 8.429 26.838 72.160 1.00 57.70 194 GLU B O 1
ATOM 2486 N N . GLN B 1 195 ? 6.475 25.769 71.806 1.00 58.82 195 GLN B N 1
ATOM 2487 C CA . GLN B 1 195 ? 7.077 24.567 71.219 1.00 60.61 195 GLN B CA 1
ATOM 2488 C C . GLN B 1 195 ? 7.810 24.917 69.937 1.00 61.15 195 GLN B C 1
ATOM 2489 O O . GLN B 1 195 ? 8.978 24.583 69.763 1.00 61.51 195 GLN B O 1
ATOM 2495 N N . LEU B 1 196 ? 7.093 25.581 69.036 1.00 61.87 196 LEU B N 1
ATOM 2496 C CA . LEU B 1 196 ? 7.562 25.811 67.681 1.00 62.56 196 LEU B CA 1
ATOM 2497 C C . LEU B 1 196 ? 8.663 26.875 67.574 1.00 63.31 196 LEU B C 1
ATOM 2498 O O . LEU B 1 196 ? 9.649 26.668 66.863 1.00 63.48 196 LEU B O 1
ATOM 2503 N N . TYR B 1 197 ? 8.514 27.990 68.289 1.00 64.13 197 TYR B N 1
ATOM 2504 C CA . TYR B 1 197 ? 9.387 29.148 68.068 1.00 65.15 197 TYR B CA 1
ATOM 2505 C C . TYR B 1 197 ? 10.339 29.491 69.218 1.00 65.96 197 TYR B C 1
ATOM 2506 O O . TYR B 1 197 ? 11.186 30.370 69.060 1.00 66.18 197 TYR B O 1
ATOM 2515 N N . PHE B 1 198 ? 10.228 28.816 70.361 1.00 66.91 198 PHE B N 1
ATOM 2516 C CA . PHE B 1 198 ? 11.026 29.229 71.520 1.00 68.02 198 PHE B CA 1
ATOM 2517 C C . PHE B 1 198 ? 11.939 28.173 72.121 1.00 69.55 198 PHE B C 1
ATOM 2518 O O . PHE B 1 198 ? 13.115 28.454 72.408 1.00 69.97 198 PHE B O 1
ATOM 2526 N N . SER B 1 199 ? 11.404 26.970 72.329 1.00 70.72 199 SER B N 1
ATOM 2527 C CA . SER B 1 199 ? 12.169 25.903 72.963 1.00 71.86 199 SER B CA 1
ATOM 2528 C C . SER B 1 199 ? 11.56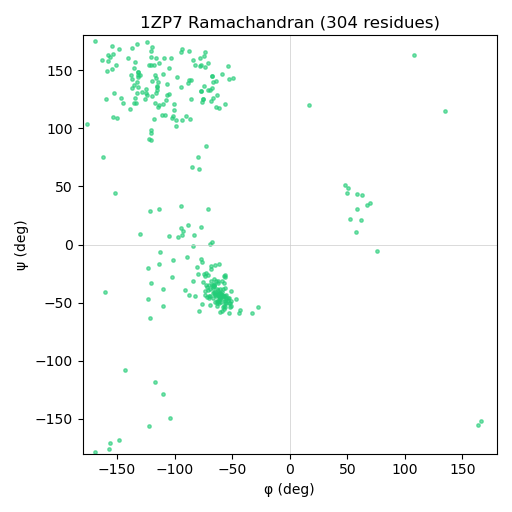8 24.521 72.716 1.00 72.50 199 SER B C 1
ATOM 2529 O O . SER B 1 199 ? 10.947 23.951 73.624 1.00 72.74 199 SER B O 1
ATOM 2532 N N . PRO B 1 200 ? 11.750 23.974 71.491 1.00 72.95 200 PRO B N 1
ATOM 2533 C CA . PRO B 1 200 ? 11.290 22.601 71.218 1.00 73.21 200 PRO B CA 1
ATOM 2534 C C . PRO B 1 200 ? 12.073 21.517 71.991 1.00 73.45 200 PRO B C 1
ATOM 2535 O O . PRO B 1 200 ? 12.818 21.818 72.936 1.00 73.43 200 PRO B O 1
#

B-factor: mean 47.56, std 16.06, range [20.0, 99.92]